Protein AF-A0A430FKM0-F1 (afdb_monomer)

Radius of gyration: 29.94 Å; Cα contacts (8 Å, |Δi|>4): 140; chains: 1; bounding box: 126×61×53 Å

Sequence (206 aa):
MNDTQERLSDEPAGGMIADNAADSIAHIEALRPDLDMADPKLGLKIAAERLSIVRYVFLVQIEDGIASASQRASLEYADAVLIGWPETDSPEVVDLDDDQLRIVREQMTMMEQYIHRFTSMERAGDVDGMTDTLIRVTERVAEVRRLYQPEFALPTFAEIRRVVQDEWDEDMGKIDPQADDTTADHVERETDEANDEANRAGGQTA

Foldseek 3Di:
DDDDDPPPPPDPPPPPVVVVVVVVVVVVCVVCVVDDPPDLCSLLVVLLVLLVVLLVLLCVLQVPDDDDLLSVLLSVLSCLLNPPRDDCPDPLFDDDDPVLSVLSVVLVVVLVVLVVVLVVCSVVSVSVSSSVSSLSSSVSSSSNCCRGRVVDDRDHSVVSSVVSVVVVVVVVVPDDPVVPPDDPVVVVVVVVVVVVVVVVVVPPDD

Mean predicted aligned error: 12.69 Å

Solvent-accessible surface area (backbone atoms only — not comparable to full-atom values): 12122 Å² total; per-residue (Å²): 135,81,90,86,83,83,76,81,75,86,72,73,83,69,61,74,63,55,59,56,51,53,54,49,51,55,52,47,39,73,76,36,75,90,54,57,91,83,46,85,58,43,64,60,58,50,40,54,55,52,49,53,52,54,51,51,56,51,52,64,74,44,60,90,57,86,62,49,57,66,51,49,22,35,50,53,39,42,46,64,62,52,58,86,62,76,58,80,85,36,92,69,44,56,88,75,54,74,69,55,48,49,49,40,52,51,35,52,54,52,28,52,56,36,50,56,50,32,58,55,24,58,76,68,68,36,59,69,62,31,36,59,34,48,43,54,34,41,50,30,39,43,52,47,45,41,70,33,28,67,87,60,88,69,84,51,64,71,60,41,38,50,56,38,40,55,52,46,54,54,56,57,68,68,58,59,90,79,67,84,75,74,58,67,74,50,52,50,48,55,51,52,53,54,48,53,52,52,55,63,67,66,71,76,80,128

Secondary structure (DSSP, 8-state):
------------TTHHHHHHHHHHHHHHHHH-TT--TT-TTHHHHHHHHHHHHHHHHHHHHT-SS---HHHHHHHHHHHHHHTTPPPTT-TTSPPPPHHHHHHHHHHHHHHHHHHHHHHHHHHHT-HHHHHHHHHHHHHHHHHHHHHH-TTS-PPPHHHHHHHHHHHHHHHHHT--TT---SSHHHHHHHHHHHHHHHHHHHTT--

Structure (mmCIF, N/CA/C/O backbone):
data_AF-A0A430FKM0-F1
#
_entry.id   AF-A0A430FKM0-F1
#
loop_
_atom_site.group_PDB
_atom_site.id
_atom_site.type_symbol
_atom_site.label_atom_id
_atom_site.label_alt_id
_atom_site.label_comp_id
_atom_site.label_asym_id
_atom_site.label_entity_id
_atom_site.label_seq_id
_atom_site.pdbx_PDB_ins_code
_atom_site.Cartn_x
_atom_site.Cartn_y
_atom_site.Cartn_z
_atom_site.occupancy
_atom_site.B_iso_or_equiv
_atom_site.auth_seq_id
_atom_site.auth_comp_id
_atom_site.auth_asym_id
_atom_site.auth_atom_id
_atom_site.pdbx_PDB_model_num
ATOM 1 N N . MET A 1 1 ? -58.019 -46.002 8.297 1.00 37.19 1 MET A N 1
ATOM 2 C CA . MET A 1 1 ? -56.837 -46.821 7.966 1.00 37.19 1 MET A CA 1
ATOM 3 C C . MET A 1 1 ? -55.934 -45.963 7.105 1.00 37.19 1 MET A C 1
ATOM 5 O O . MET A 1 1 ? -56.406 -45.510 6.073 1.00 37.19 1 MET A O 1
ATOM 9 N N . ASN A 1 2 ? -54.720 -45.743 7.615 1.00 38.28 2 ASN A N 1
ATOM 10 C CA . ASN A 1 2 ? -53.550 -45.025 7.094 1.00 38.28 2 ASN A CA 1
ATOM 11 C C . ASN A 1 2 ? -53.717 -43.547 6.720 1.00 38.28 2 ASN A C 1
ATOM 13 O O . ASN A 1 2 ? -54.490 -43.203 5.836 1.00 38.28 2 ASN A O 1
ATOM 17 N N . ASP A 1 3 ? -53.115 -42.623 7.473 1.00 46.34 3 ASP A N 1
ATOM 18 C CA . ASP A 1 3 ? -51.662 -42.367 7.624 1.00 46.34 3 ASP A CA 1
ATOM 19 C C . ASP A 1 3 ? -51.027 -41.925 6.308 1.00 46.34 3 ASP A C 1
ATOM 21 O O . ASP A 1 3 ? -50.789 -42.740 5.420 1.00 46.34 3 ASP A O 1
ATOM 25 N N . THR A 1 4 ? -50.711 -40.635 6.199 1.00 42.50 4 THR A N 1
ATOM 26 C CA . THR A 1 4 ? -49.319 -40.157 6.203 1.00 42.50 4 THR A CA 1
ATOM 27 C C . THR A 1 4 ? -49.346 -38.634 6.297 1.00 42.50 4 THR A C 1
ATOM 29 O O . THR A 1 4 ? -49.912 -37.930 5.467 1.00 42.50 4 THR A O 1
ATOM 32 N N . GLN A 1 5 ? -48.774 -38.152 7.390 1.00 47.22 5 GLN A N 1
ATOM 33 C CA . GLN A 1 5 ? -48.645 -36.765 7.787 1.00 47.22 5 GLN A CA 1
ATOM 34 C C . GLN A 1 5 ? -47.315 -36.251 7.227 1.00 47.22 5 GLN A C 1
ATOM 36 O O . GLN A 1 5 ? -46.265 -36.534 7.797 1.00 47.22 5 GLN A O 1
ATOM 41 N N . GLU A 1 6 ? -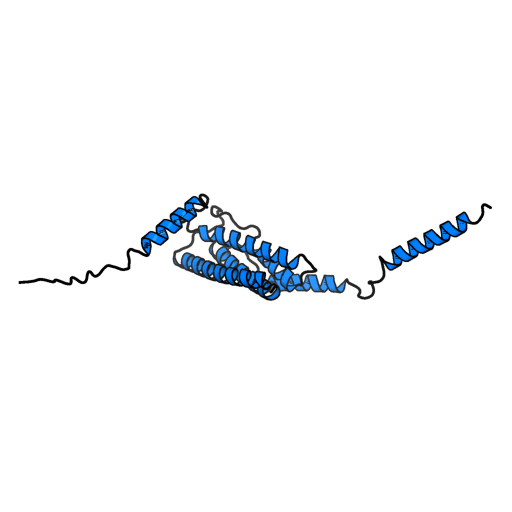47.338 -35.511 6.121 1.00 45.75 6 GLU A N 1
ATOM 42 C CA . GLU A 1 6 ? -46.147 -34.831 5.607 1.00 45.75 6 GLU A CA 1
ATOM 43 C C . GLU A 1 6 ? -46.018 -33.484 6.332 1.00 45.75 6 GLU A C 1
ATOM 45 O O . GLU A 1 6 ? -46.554 -32.454 5.925 1.00 45.75 6 GLU A O 1
ATOM 50 N N . ARG A 1 7 ? -45.377 -33.520 7.507 1.00 46.59 7 ARG A N 1
ATOM 51 C CA . ARG A 1 7 ? -44.864 -32.311 8.157 1.00 46.59 7 ARG A CA 1
ATOM 52 C C . ARG A 1 7 ? -43.689 -31.820 7.318 1.00 46.59 7 ARG A C 1
ATOM 54 O O . ARG A 1 7 ? -42.588 -32.340 7.467 1.00 46.59 7 ARG A O 1
ATOM 61 N N . LEU A 1 8 ? -43.923 -30.811 6.481 1.00 43.19 8 LEU A N 1
ATOM 62 C CA . LEU A 1 8 ? -42.861 -29.909 6.045 1.00 43.19 8 LEU A CA 1
ATOM 63 C C . LEU A 1 8 ? -42.305 -29.230 7.305 1.00 43.19 8 LEU A C 1
ATOM 65 O O . LEU A 1 8 ? -42.933 -28.341 7.880 1.00 43.19 8 LEU A O 1
ATOM 69 N N . SER A 1 9 ? -41.171 -29.721 7.788 1.00 43.03 9 SER A N 1
ATOM 70 C CA . SER A 1 9 ? -40.325 -29.011 8.735 1.00 43.03 9 SER A CA 1
ATOM 71 C C . SER A 1 9 ? -39.652 -27.865 7.991 1.00 43.03 9 SER A C 1
ATOM 73 O O . SER A 1 9 ? -38.804 -28.087 7.130 1.00 43.03 9 SER A O 1
ATOM 75 N N . ASP A 1 10 ? -40.069 -26.652 8.327 1.00 47.47 10 ASP A N 1
ATOM 76 C CA . ASP A 1 10 ? -39.375 -25.408 8.020 1.00 47.47 10 ASP A CA 1
ATOM 77 C C . ASP A 1 10 ? -38.067 -25.409 8.841 1.00 47.47 10 ASP A C 1
ATOM 79 O O . ASP A 1 10 ? -38.046 -25.019 10.010 1.00 47.47 10 ASP A O 1
ATOM 83 N N . GLU A 1 11 ? -36.994 -25.992 8.294 1.00 52.94 11 GLU A N 1
ATOM 84 C CA . GLU A 1 11 ? -35.658 -25.893 8.890 1.00 52.94 11 GLU A CA 1
ATOM 85 C C . GLU A 1 11 ? -35.062 -24.515 8.569 1.00 52.94 11 GLU A C 1
ATOM 87 O O . GLU A 1 11 ? -35.006 -24.121 7.400 1.00 52.94 11 GLU A O 1
ATOM 92 N N . PRO A 1 12 ? -34.574 -23.762 9.571 1.00 43.66 12 PRO A N 1
ATOM 93 C CA . PRO A 1 12 ? -33.961 -22.476 9.312 1.00 43.66 12 PRO A CA 1
ATOM 94 C C . PRO A 1 12 ? -32.586 -22.702 8.674 1.00 43.66 12 PRO A C 1
ATOM 96 O O . PRO A 1 12 ? -31.640 -23.132 9.331 1.00 43.66 12 PRO A O 1
ATOM 99 N N . ALA A 1 13 ? -32.439 -22.314 7.406 1.00 52.12 13 ALA A N 1
ATOM 100 C CA . ALA A 1 13 ? -31.168 -22.292 6.669 1.00 52.12 13 ALA A CA 1
ATOM 101 C C . ALA A 1 13 ? -30.077 -21.378 7.291 1.00 52.12 13 ALA A C 1
ATOM 103 O O . ALA A 1 13 ? -28.997 -21.224 6.728 1.00 52.12 13 ALA A O 1
ATOM 104 N N . GLY A 1 14 ? -30.340 -20.763 8.451 1.00 46.75 14 GLY A N 1
ATOM 105 C CA . GLY A 1 14 ? -29.417 -19.875 9.160 1.00 46.75 14 GLY A CA 1
ATOM 106 C C . GLY A 1 14 ? -28.371 -20.576 10.036 1.00 46.75 14 GLY A C 1
ATOM 107 O O . GLY A 1 14 ? -27.384 -19.941 10.388 1.00 46.75 14 GLY A O 1
ATOM 108 N N . GLY A 1 15 ? -28.543 -21.860 10.380 1.00 44.59 15 GLY A N 1
ATOM 109 C CA . GLY A 1 15 ? -27.620 -22.572 11.284 1.00 44.59 15 GLY A CA 1
ATOM 110 C C . GLY A 1 15 ? -26.303 -23.019 10.636 1.00 44.59 15 GLY A C 1
ATOM 111 O O . GLY A 1 15 ? -25.256 -22.989 11.271 1.00 44.59 15 GLY A O 1
ATOM 112 N N . MET A 1 16 ? -26.328 -23.372 9.348 1.00 47.12 16 MET A N 1
ATOM 113 C CA . MET A 1 16 ? -25.192 -24.013 8.665 1.00 47.12 16 MET A CA 1
ATOM 114 C C . MET A 1 16 ? -24.083 -23.023 8.242 1.00 47.12 16 MET A C 1
ATOM 116 O O . MET A 1 16 ? -22.952 -23.425 7.990 1.00 47.12 16 MET A O 1
ATOM 120 N N . ILE A 1 17 ? -24.393 -21.721 8.174 1.00 50.31 17 ILE A N 1
ATOM 121 C CA . ILE A 1 17 ? -23.431 -20.657 7.827 1.00 50.31 17 ILE A CA 1
ATOM 122 C C . ILE A 1 17 ? -22.586 -20.248 9.049 1.00 50.31 17 ILE A C 1
ATOM 124 O O . ILE A 1 17 ? -21.419 -19.895 8.895 1.00 50.31 17 ILE A O 1
ATOM 128 N N . ALA A 1 18 ? -23.159 -20.301 10.257 1.00 54.03 18 ALA A N 1
ATOM 129 C CA . ALA A 1 18 ? -22.493 -19.857 11.483 1.00 54.03 18 ALA A CA 1
ATOM 130 C C . ALA A 1 18 ? -21.419 -20.848 11.973 1.00 54.03 18 ALA A C 1
ATOM 132 O O . ALA A 1 18 ? -20.336 -20.409 12.361 1.00 54.03 18 ALA A O 1
ATOM 133 N N . ASP A 1 19 ? -21.679 -22.159 11.883 1.00 58.03 19 ASP A N 1
ATOM 134 C CA . ASP A 1 19 ? -20.717 -23.208 12.277 1.00 58.03 19 ASP A CA 1
ATOM 135 C C . ASP A 1 19 ? -19.417 -23.136 11.457 1.00 58.03 19 ASP A C 1
ATOM 137 O O . ASP A 1 19 ? -18.319 -23.256 11.991 1.00 58.03 19 ASP A O 1
ATOM 141 N N . ASN A 1 20 ? -19.520 -22.836 10.160 1.00 66.44 20 ASN A N 1
ATOM 142 C CA . ASN A 1 20 ? -18.373 -22.826 9.248 1.00 66.44 20 ASN A CA 1
ATOM 143 C C . ASN A 1 20 ? -17.435 -21.619 9.473 1.00 66.44 20 ASN A C 1
ATOM 145 O O . ASN A 1 20 ? -16.223 -21.696 9.260 1.00 66.44 20 ASN A O 1
ATOM 149 N N . ALA A 1 21 ? -17.990 -20.487 9.919 1.00 71.75 21 ALA A N 1
ATOM 150 C CA . ALA A 1 21 ? -17.214 -19.293 10.243 1.00 71.75 21 ALA A CA 1
ATOM 151 C C . ALA A 1 21 ? -16.452 -19.452 11.566 1.00 71.75 21 ALA A C 1
ATOM 153 O O . ALA A 1 21 ? -15.280 -19.085 11.639 1.00 71.75 21 ALA A O 1
ATOM 154 N N . ALA A 1 22 ? -17.092 -20.035 12.585 1.00 77.19 22 ALA A N 1
ATOM 155 C CA . ALA A 1 22 ? -16.455 -20.312 13.870 1.00 77.19 22 ALA A CA 1
ATOM 156 C C . ALA A 1 22 ? -15.288 -21.305 13.719 1.00 77.19 22 ALA A C 1
ATOM 158 O O . ALA A 1 22 ? -14.197 -21.046 14.228 1.00 77.19 22 ALA A O 1
ATOM 159 N N . ASP A 1 23 ? -15.480 -22.371 12.936 1.00 81.12 23 ASP A N 1
ATOM 160 C CA . ASP A 1 23 ? -14.423 -23.342 12.629 1.00 81.12 23 ASP A CA 1
ATOM 161 C C . ASP A 1 23 ? -13.256 -22.708 11.851 1.00 81.12 23 ASP A C 1
ATOM 163 O O . ASP A 1 23 ? -12.088 -22.997 12.120 1.00 81.12 23 ASP A O 1
ATOM 167 N N . SER A 1 24 ? -13.550 -21.795 10.917 1.00 81.25 24 SER A N 1
ATOM 168 C CA . SER A 1 24 ? -12.522 -21.069 10.159 1.00 81.25 24 SER A CA 1
ATOM 169 C C . SER A 1 24 ? -11.697 -20.133 11.046 1.00 81.25 24 SER A C 1
ATOM 171 O O . SER A 1 24 ? -10.475 -20.086 10.911 1.00 81.25 24 SER A O 1
ATOM 173 N N . ILE A 1 25 ? -12.343 -19.411 11.969 1.00 80.19 25 ILE A N 1
ATOM 174 C CA . ILE A 1 25 ? -11.662 -18.533 12.933 1.00 80.19 25 I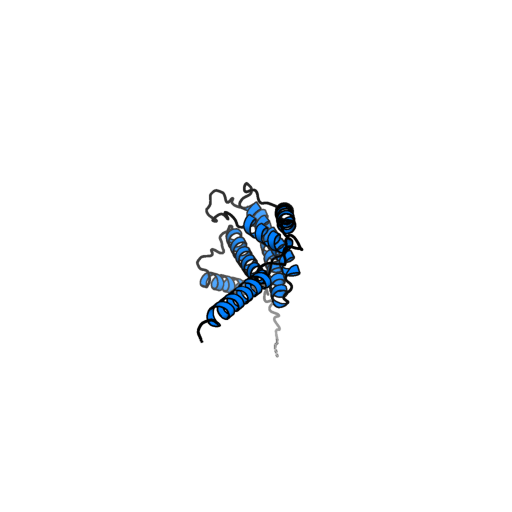LE A CA 1
ATOM 175 C C . ILE A 1 25 ? -10.751 -19.363 13.838 1.00 80.19 25 ILE A C 1
ATOM 177 O O . ILE A 1 25 ? -9.565 -19.058 13.939 1.00 80.19 25 ILE A O 1
ATOM 181 N N . ALA A 1 26 ? -11.259 -20.462 14.401 1.00 81.56 26 ALA A N 1
ATOM 182 C CA . ALA A 1 26 ? -10.469 -21.350 15.250 1.00 81.56 26 ALA A CA 1
ATOM 183 C C . ALA A 1 26 ? -9.255 -21.939 14.508 1.00 81.56 26 ALA A C 1
ATOM 185 O O . ALA A 1 26 ? -8.172 -22.086 15.078 1.00 81.56 26 ALA A O 1
ATOM 186 N N . HIS A 1 27 ? -9.404 -22.252 13.217 1.00 86.12 27 HIS A N 1
ATOM 187 C CA . HIS A 1 27 ? -8.289 -22.715 12.395 1.00 86.12 27 HIS A CA 1
ATOM 188 C C . HIS A 1 27 ? -7.234 -21.624 12.163 1.00 86.12 27 HIS A C 1
ATOM 190 O O . HIS A 1 27 ? -6.037 -21.903 12.238 1.00 86.12 27 HIS A O 1
ATOM 196 N N . ILE A 1 28 ? -7.660 -20.383 11.910 1.00 81.81 28 ILE A N 1
ATOM 197 C CA . ILE A 1 28 ? -6.752 -19.241 11.742 1.00 81.81 28 ILE A CA 1
ATOM 198 C C . ILE A 1 28 ? -6.006 -18.953 13.046 1.00 81.81 28 ILE A C 1
ATOM 200 O O . ILE A 1 28 ? -4.787 -18.820 13.010 1.00 81.81 28 ILE A O 1
ATOM 204 N N . GLU A 1 29 ? -6.692 -18.932 14.189 1.00 83.44 29 GLU A N 1
ATOM 205 C CA . GLU A 1 29 ? -6.075 -18.720 15.508 1.00 83.44 29 GLU A CA 1
ATOM 206 C C . GLU A 1 29 ? -5.026 -19.794 15.830 1.00 83.44 29 GLU A C 1
ATOM 208 O O . GLU A 1 29 ? -3.966 -19.493 16.379 1.00 83.44 29 GLU A O 1
ATOM 213 N N . ALA A 1 30 ? -5.264 -21.046 15.423 1.00 85.44 30 ALA A N 1
ATOM 214 C CA . ALA A 1 30 ? -4.282 -22.117 15.571 1.00 85.44 30 ALA A CA 1
ATOM 215 C C . ALA A 1 30 ? -3.026 -21.906 14.701 1.00 85.44 30 ALA A C 1
ATOM 217 O O . ALA A 1 30 ? -1.926 -22.284 15.107 1.00 85.44 30 ALA A O 1
ATOM 218 N N . LEU A 1 31 ? -3.175 -21.321 13.508 1.00 87.88 31 LEU A N 1
ATOM 219 C CA . LEU A 1 31 ? -2.065 -21.032 12.591 1.00 87.88 31 LEU A CA 1
ATOM 220 C C . LEU A 1 31 ? -1.330 -19.730 12.933 1.00 87.88 31 LEU A C 1
ATOM 222 O O . LEU A 1 31 ? -0.139 -19.600 12.647 1.00 87.88 31 LEU A O 1
ATOM 226 N N . ARG A 1 32 ? -2.043 -18.763 13.506 1.00 85.00 32 ARG A N 1
ATOM 227 C CA . ARG A 1 32 ? -1.581 -17.404 13.789 1.00 85.00 32 ARG A CA 1
ATOM 228 C C . ARG A 1 32 ? -1.988 -16.995 15.210 1.00 85.00 32 ARG A C 1
ATOM 230 O O . ARG A 1 32 ? -2.823 -16.110 15.375 1.00 85.00 32 ARG A O 1
ATOM 237 N N . PRO A 1 33 ? -1.376 -17.595 16.249 1.00 83.94 33 PRO A N 1
ATOM 238 C CA . PRO A 1 33 ? -1.660 -17.236 17.641 1.00 83.94 33 PRO A CA 1
ATOM 239 C C . PRO A 1 33 ? -1.210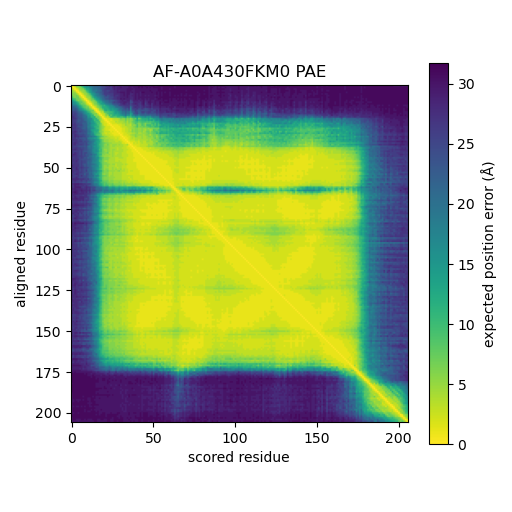 -15.808 17.992 1.00 83.94 33 PRO A C 1
ATOM 241 O O . PRO A 1 33 ? -1.528 -15.304 19.063 1.00 83.94 33 PRO A O 1
ATOM 244 N N . ASP A 1 34 ? -0.442 -15.164 17.109 1.00 83.44 34 ASP A N 1
ATOM 245 C CA . ASP A 1 34 ? -0.028 -13.764 17.193 1.00 83.44 34 ASP A CA 1
ATOM 246 C C . ASP A 1 34 ? -1.082 -12.771 16.663 1.00 83.44 34 ASP A C 1
ATOM 248 O O . ASP A 1 34 ? -0.822 -11.564 16.648 1.00 83.44 34 ASP A O 1
ATOM 252 N N . LEU A 1 35 ? -2.226 -13.259 16.171 1.00 85.12 35 LEU A N 1
ATOM 253 C CA . LEU A 1 35 ? -3.341 -12.439 15.708 1.00 85.12 35 LEU A CA 1
ATOM 254 C C . LEU A 1 35 ? -4.515 -12.563 16.678 1.00 85.12 35 LEU A C 1
ATOM 256 O O . LEU A 1 35 ? -5.024 -13.654 16.918 1.00 85.12 35 LEU A O 1
ATOM 260 N N . ASP A 1 36 ? -4.964 -11.422 17.190 1.00 86.19 36 ASP A N 1
ATOM 261 C CA . ASP A 1 36 ? -6.219 -11.317 17.924 1.00 86.19 36 ASP A CA 1
ATOM 262 C C . ASP A 1 36 ? -7.326 -10.894 16.951 1.00 86.19 36 ASP A C 1
ATOM 264 O O . ASP A 1 36 ? -7.359 -9.758 16.480 1.00 86.19 36 ASP A O 1
ATOM 268 N N . MET A 1 37 ? -8.234 -11.820 16.633 1.00 83.56 37 MET A N 1
ATOM 269 C CA . MET A 1 37 ? -9.348 -11.583 15.706 1.00 83.56 37 MET A CA 1
ATOM 270 C C . MET A 1 37 ? -10.379 -10.584 16.251 1.00 83.56 37 MET A C 1
ATOM 272 O O . MET A 1 37 ? -11.193 -10.069 15.481 1.00 83.56 37 MET A O 1
ATOM 276 N N . ALA A 1 38 ? -10.356 -10.311 17.559 1.00 86.50 38 ALA A N 1
ATOM 277 C CA . ALA A 1 38 ? -11.193 -9.307 18.198 1.00 86.50 38 ALA A CA 1
ATOM 278 C C . ALA A 1 38 ? -10.533 -7.918 18.247 1.00 86.50 38 ALA A C 1
ATOM 280 O O . ALA A 1 38 ? -11.227 -6.946 18.556 1.00 86.50 38 ALA A O 1
ATOM 281 N N . ASP A 1 39 ? -9.238 -7.797 17.926 1.00 91.38 39 ASP A N 1
ATOM 282 C CA . ASP A 1 39 ? -8.534 -6.514 17.933 1.00 91.38 39 ASP A CA 1
ATOM 283 C C . ASP A 1 39 ? -9.029 -5.623 16.776 1.00 91.38 39 ASP A C 1
ATOM 285 O O . ASP A 1 39 ? -8.819 -5.952 15.601 1.00 91.38 39 ASP A O 1
ATOM 289 N N . PRO A 1 40 ? -9.654 -4.462 17.058 1.00 92.44 40 PRO A N 1
ATOM 290 C CA . PRO A 1 40 ? -10.076 -3.540 16.010 1.00 92.44 40 PRO A CA 1
ATOM 291 C C . PRO A 1 40 ? -8.899 -3.054 15.150 1.00 92.44 40 PRO A C 1
ATOM 293 O O . PRO A 1 40 ? -9.098 -2.800 13.962 1.00 92.44 40 PRO A O 1
ATOM 296 N N . LYS A 1 41 ? -7.675 -2.996 15.696 1.00 95.12 41 LYS A N 1
ATOM 297 C CA . LYS A 1 41 ? -6.454 -2.554 15.002 1.00 95.12 41 LYS A CA 1
ATOM 298 C C . LYS A 1 41 ? -5.795 -3.649 14.167 1.00 95.12 41 LYS A C 1
ATOM 300 O O . LYS A 1 41 ? -4.848 -3.357 13.435 1.00 95.12 41 LYS A O 1
ATOM 305 N N . LEU A 1 42 ? -6.323 -4.876 14.166 1.00 93.94 42 LEU A N 1
ATOM 306 C CA . LEU A 1 42 ? -5.798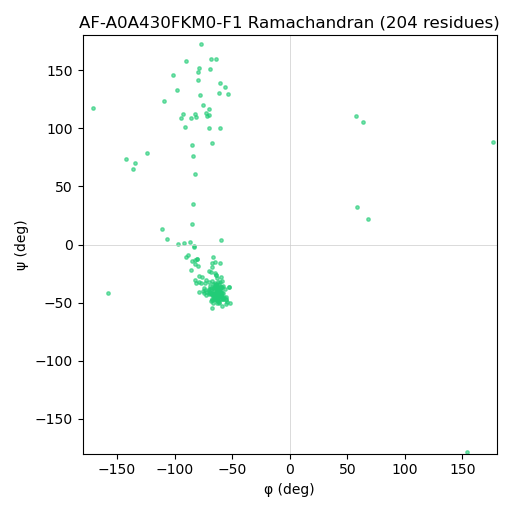 -5.990 13.369 1.00 93.94 42 LEU A CA 1
ATOM 307 C C . LEU A 1 42 ? -5.645 -5.629 11.879 1.00 93.94 42 LEU A C 1
ATOM 309 O O . LEU A 1 42 ? -4.670 -6.016 11.232 1.00 93.94 42 LEU A O 1
ATOM 313 N N . GLY A 1 43 ? -6.578 -4.838 11.335 1.00 94.81 43 GLY A N 1
ATOM 314 C CA . GLY A 1 43 ? -6.527 -4.375 9.944 1.00 94.81 43 GLY A CA 1
ATOM 315 C C . GLY A 1 43 ? -5.263 -3.575 9.604 1.00 94.81 43 GLY A C 1
ATOM 316 O O . GLY A 1 43 ? -4.772 -3.678 8.482 1.00 94.81 43 GLY A O 1
ATOM 317 N N . LEU A 1 44 ? -4.699 -2.841 10.569 1.00 96.69 44 LEU A N 1
ATOM 318 C CA . LEU A 1 44 ? -3.452 -2.092 10.406 1.00 96.69 44 LEU A CA 1
ATOM 319 C C . LEU A 1 44 ? -2.263 -3.043 10.192 1.00 96.69 44 LEU A C 1
ATOM 321 O O . LEU A 1 44 ? -1.488 -2.863 9.256 1.00 96.69 44 LEU A O 1
ATOM 325 N N . LYS A 1 45 ? -2.153 -4.096 11.010 1.00 95.75 45 LYS A N 1
ATOM 326 C CA . LYS A 1 45 ? -1.093 -5.110 10.886 1.00 95.75 45 LYS A CA 1
ATOM 327 C C . LYS A 1 45 ? -1.198 -5.866 9.561 1.00 95.75 45 LYS A C 1
ATOM 329 O O . LYS A 1 45 ? -0.217 -5.971 8.826 1.00 95.75 45 LYS A O 1
ATOM 334 N N . ILE A 1 46 ? -2.400 -6.340 9.217 1.00 96.31 46 ILE A N 1
ATOM 335 C CA . ILE A 1 46 ? -2.611 -7.107 7.981 1.00 96.31 46 ILE A CA 1
ATOM 336 C C . ILE A 1 46 ? -2.295 -6.245 6.751 1.00 96.31 46 ILE A C 1
ATOM 338 O O . ILE A 1 46 ? -1.632 -6.729 5.839 1.00 96.31 46 ILE A O 1
ATOM 342 N N . ALA A 1 47 ? -2.713 -4.976 6.708 1.00 98.38 47 ALA A N 1
ATOM 343 C CA . ALA A 1 47 ? -2.441 -4.104 5.563 1.00 98.38 47 ALA A CA 1
ATOM 344 C C . ALA A 1 47 ? -0.933 -3.973 5.270 1.00 98.38 47 ALA A C 1
ATOM 346 O O . ALA A 1 47 ? -0.515 -4.125 4.119 1.00 98.38 47 ALA A O 1
ATOM 347 N N . ALA A 1 48 ? -0.111 -3.771 6.306 1.00 98.25 48 ALA A N 1
ATOM 348 C CA . ALA A 1 48 ? 1.344 -3.717 6.164 1.00 98.25 48 ALA A CA 1
ATOM 349 C C . ALA A 1 48 ? 1.941 -5.043 5.686 1.00 98.25 48 ALA A C 1
ATOM 351 O O . ALA A 1 48 ? 2.745 -5.048 4.749 1.00 98.25 48 ALA A O 1
ATOM 352 N N . GLU A 1 49 ? 1.540 -6.169 6.290 1.00 97.56 49 GLU A N 1
ATOM 353 C CA . GLU A 1 49 ? 2.012 -7.503 5.892 1.00 97.56 49 GLU A CA 1
ATOM 354 C C . GLU A 1 49 ? 1.697 -7.771 4.410 1.00 97.56 49 GLU A C 1
ATOM 356 O O . GLU A 1 49 ? 2.566 -8.197 3.643 1.00 97.56 49 GLU A O 1
ATOM 361 N N . ARG A 1 50 ? 0.467 -7.470 3.975 1.00 98.31 50 ARG A N 1
ATOM 362 C CA . ARG A 1 50 ? 0.020 -7.707 2.596 1.00 98.31 50 ARG A CA 1
ATOM 363 C C . ARG A 1 50 ? 0.777 -6.843 1.595 1.00 98.31 50 ARG A C 1
ATOM 365 O O . ARG A 1 50 ? 1.265 -7.383 0.602 1.00 98.31 50 ARG A O 1
ATOM 372 N N . LEU A 1 51 ? 0.936 -5.545 1.862 1.00 98.81 51 LEU A N 1
ATOM 373 C CA . LEU A 1 51 ? 1.712 -4.670 0.981 1.00 98.81 51 LEU A CA 1
ATOM 374 C C . LEU A 1 51 ? 3.180 -5.100 0.905 1.00 98.81 51 LEU A C 1
ATOM 376 O O . LEU A 1 51 ? 3.742 -5.145 -0.187 1.00 98.81 51 LEU A O 1
ATOM 380 N N . SER A 1 52 ? 3.779 -5.472 2.038 1.00 98.56 52 SER A N 1
ATOM 381 C CA . SER A 1 52 ? 5.179 -5.909 2.099 1.00 98.56 52 SER A CA 1
ATOM 382 C C . SER A 1 52 ? 5.438 -7.131 1.214 1.00 98.56 52 SER A C 1
ATOM 384 O O . SER A 1 52 ? 6.430 -7.166 0.485 1.00 98.56 52 SER A O 1
ATOM 386 N N . ILE A 1 53 ? 4.523 -8.107 1.215 1.00 98.25 53 ILE A N 1
ATOM 387 C CA . ILE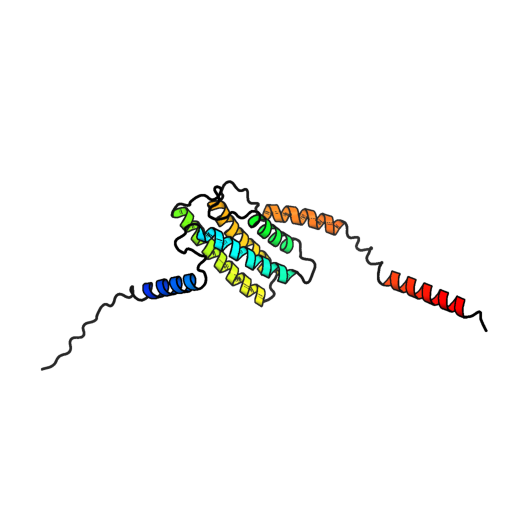 A 1 53 ? 4.622 -9.304 0.366 1.00 98.25 53 ILE A CA 1
ATOM 388 C C . ILE A 1 53 ? 4.487 -8.941 -1.115 1.00 98.25 53 ILE A C 1
ATOM 390 O O . ILE A 1 53 ? 5.323 -9.338 -1.923 1.00 98.25 53 ILE A O 1
ATOM 394 N N . VAL A 1 54 ? 3.450 -8.185 -1.485 1.00 98.38 54 VAL A N 1
ATOM 395 C CA . VAL A 1 54 ? 3.178 -7.832 -2.891 1.00 98.38 54 VAL A CA 1
ATOM 396 C C . VAL A 1 54 ? 4.324 -7.002 -3.467 1.00 98.38 54 VAL A C 1
ATOM 398 O O . VAL A 1 54 ? 4.778 -7.265 -4.579 1.00 98.38 54 VAL A O 1
ATOM 401 N N . ARG A 1 55 ? 4.843 -6.051 -2.682 1.00 98.44 55 ARG A N 1
ATOM 402 C CA . ARG A 1 55 ? 6.029 -5.261 -3.021 1.00 98.44 55 ARG A CA 1
ATOM 403 C C . ARG A 1 55 ? 7.245 -6.155 -3.259 1.00 98.44 55 ARG A C 1
ATOM 405 O O . ARG A 1 55 ? 7.947 -5.960 -4.245 1.00 98.44 55 ARG A O 1
ATOM 412 N N . TYR A 1 56 ? 7.500 -7.122 -2.375 1.00 97.94 56 TYR A N 1
ATOM 413 C CA . TYR A 1 56 ? 8.631 -8.039 -2.525 1.00 97.94 56 TYR A CA 1
ATOM 414 C C . TYR A 1 56 ? 8.515 -8.891 -3.794 1.00 97.94 56 TYR A C 1
ATOM 416 O O . TYR A 1 56 ? 9.475 -8.989 -4.552 1.00 97.94 56 TYR A O 1
ATOM 424 N N . VAL A 1 57 ? 7.333 -9.452 -4.069 1.00 97.56 57 VAL A N 1
ATOM 425 C CA . VAL A 1 57 ? 7.096 -10.216 -5.304 1.00 97.56 57 VAL A CA 1
ATOM 426 C C . VAL A 1 57 ? 7.326 -9.339 -6.534 1.00 97.56 57 VAL A C 1
ATOM 428 O O . VAL A 1 57 ? 7.991 -9.775 -7.469 1.00 97.56 57 VAL A O 1
ATOM 431 N N . PHE A 1 58 ? 6.828 -8.099 -6.526 1.00 97.88 58 PHE A N 1
ATOM 432 C CA . PHE A 1 58 ? 7.041 -7.158 -7.625 1.00 97.88 58 PHE A CA 1
ATOM 433 C C . PHE A 1 58 ? 8.523 -6.840 -7.851 1.00 97.88 58 PHE A C 1
ATOM 435 O O . PHE A 1 58 ? 8.972 -6.848 -8.992 1.00 97.88 58 PHE A O 1
ATOM 442 N N . LEU A 1 59 ? 9.280 -6.604 -6.773 1.00 96.75 59 LEU A N 1
ATOM 443 C CA . LEU A 1 59 ? 10.716 -6.326 -6.842 1.00 96.75 59 LEU A CA 1
ATOM 444 C C . LEU A 1 59 ? 11.466 -7.434 -7.591 1.00 96.75 59 LEU A C 1
ATOM 446 O O . LEU A 1 59 ? 12.265 -7.134 -8.470 1.00 96.75 59 LEU A O 1
ATOM 450 N N . VAL A 1 60 ? 11.158 -8.699 -7.293 1.00 95.25 60 VAL A N 1
ATOM 451 C CA . VAL A 1 60 ? 11.774 -9.852 -7.969 1.00 95.25 60 VAL A CA 1
ATOM 452 C C . VAL A 1 60 ? 11.407 -9.904 -9.457 1.00 95.25 60 VAL A C 1
ATOM 454 O O . VAL A 1 60 ? 12.225 -10.309 -10.273 1.00 95.25 60 VAL A O 1
ATOM 457 N N . GLN A 1 61 ? 10.205 -9.466 -9.852 1.00 94.06 61 GLN A N 1
ATOM 458 C CA . GLN A 1 61 ? 9.809 -9.472 -11.270 1.00 94.06 61 GLN A CA 1
ATOM 459 C C . GLN A 1 61 ? 10.555 -8.447 -12.129 1.00 94.06 61 GLN A C 1
ATOM 461 O O . GLN A 1 61 ? 10.613 -8.610 -13.345 1.00 94.06 61 GLN A O 1
ATOM 466 N N . ILE A 1 62 ? 11.093 -7.388 -11.523 1.00 93.19 62 ILE A N 1
ATOM 467 C CA . ILE A 1 62 ? 11.805 -6.323 -12.242 1.00 93.19 62 ILE A CA 1
ATOM 468 C C . ILE A 1 62 ? 13.326 -6.374 -12.033 1.00 93.19 62 ILE A C 1
ATOM 470 O O . ILE A 1 62 ? 14.021 -5.468 -12.483 1.00 93.19 62 ILE A O 1
ATOM 474 N N . GLU A 1 63 ? 13.835 -7.395 -11.333 1.00 88.00 63 GLU A N 1
ATOM 475 C CA . GLU A 1 63 ? 15.255 -7.528 -10.968 1.00 88.00 63 GLU A CA 1
ATOM 476 C C . GLU A 1 63 ? 16.148 -7.831 -12.183 1.00 88.00 63 GLU A C 1
ATOM 478 O O . GLU A 1 63 ? 17.282 -7.356 -12.260 1.00 88.00 63 GLU A O 1
ATOM 483 N N . ASP A 1 64 ? 15.616 -8.551 -13.175 1.00 80.12 64 ASP A N 1
ATOM 484 C CA . ASP A 1 64 ? 16.322 -8.897 -14.411 1.00 80.12 64 ASP A CA 1
ATOM 485 C C . ASP A 1 64 ? 16.275 -7.737 -15.430 1.00 80.12 64 ASP A C 1
ATOM 487 O O . ASP A 1 64 ? 15.740 -7.857 -16.534 1.00 80.12 64 ASP A O 1
ATOM 491 N N . GLY A 1 65 ? 16.821 -6.574 -15.063 1.00 80.00 65 GLY A N 1
ATOM 492 C CA . GLY A 1 65 ? 16.957 -5.427 -15.962 1.00 80.00 65 GLY A CA 1
ATOM 493 C C . GLY A 1 65 ? 17.000 -4.072 -15.261 1.00 80.0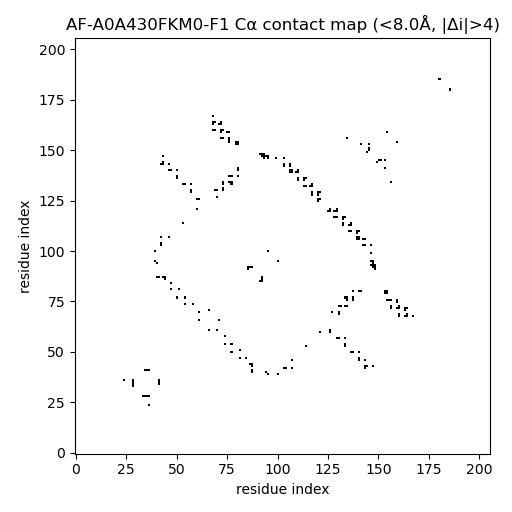0 65 GLY A C 1
ATOM 494 O O . GLY A 1 65 ? 16.946 -3.963 -14.040 1.00 80.00 65 GLY A O 1
ATOM 495 N N . ILE A 1 66 ? 17.098 -3.003 -16.056 1.00 82.69 66 ILE A N 1
ATOM 496 C CA . ILE A 1 66 ? 16.921 -1.644 -15.539 1.00 82.69 66 ILE A CA 1
ATOM 497 C C . ILE A 1 66 ? 15.417 -1.380 -15.463 1.00 82.69 66 ILE A C 1
ATOM 499 O O . ILE A 1 66 ? 14.754 -1.245 -16.494 1.00 82.69 66 ILE A O 1
ATOM 503 N N . ALA A 1 67 ? 14.883 -1.310 -14.245 1.00 90.88 67 ALA A N 1
ATOM 504 C CA . ALA A 1 67 ? 13.491 -0.953 -14.009 1.00 90.88 67 ALA A CA 1
ATOM 505 C C . ALA A 1 67 ? 13.159 0.404 -14.645 1.00 90.88 67 ALA A C 1
ATOM 507 O O . ALA A 1 67 ? 13.909 1.363 -14.492 1.00 90.88 67 ALA A O 1
ATOM 508 N N . SER A 1 68 ? 12.015 0.511 -15.317 1.00 93.50 68 SER A N 1
ATOM 509 C CA . SER A 1 68 ? 11.517 1.790 -15.831 1.00 93.50 68 SER A CA 1
ATOM 510 C C . SER A 1 68 ? 11.192 2.772 -14.700 1.00 93.50 68 SER A C 1
ATOM 512 O O . SER A 1 68 ? 10.884 2.371 -13.574 1.00 93.50 68 SER A O 1
ATOM 514 N N . ALA A 1 69 ? 11.139 4.069 -15.021 1.00 94.88 69 ALA A N 1
ATOM 515 C CA . ALA A 1 69 ? 10.731 5.111 -14.075 1.00 94.88 69 ALA A CA 1
ATOM 516 C C . ALA A 1 69 ? 9.370 4.821 -13.405 1.00 94.88 69 ALA A C 1
ATOM 518 O O . ALA A 1 69 ? 9.202 5.069 -12.214 1.00 94.88 69 ALA A O 1
ATOM 519 N N . SER A 1 70 ? 8.404 4.241 -14.133 1.00 96.25 70 SER A N 1
ATOM 520 C CA . SER A 1 70 ? 7.085 3.896 -13.573 1.00 96.25 70 SER A CA 1
ATOM 521 C C . SER A 1 70 ? 7.158 2.733 -12.579 1.00 96.25 70 SER A C 1
ATOM 523 O O . SER A 1 70 ? 6.558 2.795 -11.505 1.00 96.25 70 SER A O 1
ATOM 525 N N . GLN A 1 71 ? 7.927 1.689 -12.908 1.00 97.25 71 GLN A N 1
ATOM 526 C CA . GLN A 1 71 ? 8.160 0.552 -12.011 1.00 97.25 71 GLN A CA 1
ATOM 527 C C . GLN A 1 71 ? 8.867 1.021 -10.735 1.00 97.25 71 GLN A C 1
ATOM 529 O O . GLN A 1 71 ? 8.397 0.742 -9.630 1.00 97.25 71 GLN A O 1
ATOM 534 N N . ARG A 1 72 ? 9.922 1.831 -10.883 1.00 96.56 72 ARG A N 1
ATOM 535 C CA . ARG A 1 72 ? 10.644 2.447 -9.766 1.00 96.56 72 ARG A CA 1
ATOM 536 C C . ARG A 1 72 ? 9.720 3.306 -8.898 1.00 96.56 72 ARG A C 1
ATOM 538 O O . ARG A 1 72 ? 9.686 3.122 -7.685 1.00 96.56 72 ARG A O 1
ATOM 545 N N . ALA A 1 73 ? 8.894 4.158 -9.505 1.00 98.25 73 ALA A N 1
ATOM 546 C CA . ALA A 1 73 ? 7.947 4.991 -8.768 1.00 98.25 73 ALA A CA 1
ATOM 547 C C . ALA A 1 73 ? 6.912 4.177 -7.981 1.00 98.25 73 ALA A C 1
ATOM 549 O O . ALA A 1 73 ? 6.537 4.569 -6.877 1.00 98.25 73 ALA A O 1
ATOM 550 N N . SER A 1 74 ? 6.441 3.047 -8.519 1.00 98.50 74 SER A N 1
ATOM 551 C CA . SER A 1 74 ? 5.499 2.182 -7.798 1.00 98.50 74 SER A CA 1
ATOM 552 C C . SER A 1 74 ? 6.124 1.534 -6.553 1.00 98.50 74 SER A C 1
ATOM 554 O O . SER A 1 74 ? 5.461 1.454 -5.516 1.00 98.50 74 SER A O 1
ATOM 556 N N . LEU A 1 75 ? 7.405 1.143 -6.623 1.00 97.62 75 LEU A N 1
ATOM 557 C CA . LEU A 1 75 ? 8.160 0.616 -5.484 1.00 97.62 75 LEU A CA 1
ATOM 558 C C . LEU A 1 75 ? 8.432 1.691 -4.436 1.00 97.62 75 LEU A C 1
ATOM 560 O O . LEU A 1 75 ? 8.137 1.476 -3.263 1.00 97.62 75 LEU A O 1
ATOM 564 N N . GLU A 1 76 ? 8.924 2.856 -4.860 1.00 98.19 76 GLU A N 1
ATOM 565 C CA . GLU A 1 76 ? 9.185 3.973 -3.950 1.00 98.19 76 GLU A CA 1
ATOM 566 C C . GLU A 1 76 ? 7.908 4.452 -3.259 1.00 98.19 76 GLU A C 1
ATOM 568 O O . GLU A 1 76 ? 7.933 4.815 -2.084 1.00 98.19 76 GLU A O 1
ATOM 573 N N . TYR A 1 77 ? 6.762 4.394 -3.943 1.00 98.75 77 TYR A N 1
ATOM 574 C CA . TYR A 1 77 ? 5.488 4.713 -3.315 1.00 98.75 77 TYR A CA 1
ATOM 575 C C . TYR A 1 77 ? 5.101 3.685 -2.246 1.00 98.75 77 TYR A C 1
ATOM 577 O O . TYR A 1 77 ? 4.679 4.069 -1.154 1.00 98.75 77 TYR A O 1
ATOM 585 N N . ALA A 1 78 ? 5.277 2.388 -2.522 1.00 98.75 78 ALA A N 1
ATOM 586 C CA . ALA A 1 78 ? 5.063 1.343 -1.522 1.00 98.75 78 ALA A CA 1
ATOM 587 C C . ALA A 1 78 ? 5.993 1.523 -0.310 1.00 98.75 78 ALA A C 1
ATOM 589 O O . ALA A 1 78 ? 5.538 1.425 0.829 1.00 98.75 78 ALA A O 1
ATOM 590 N N . ASP A 1 79 ? 7.262 1.862 -0.542 1.00 98.38 79 ASP A N 1
ATOM 591 C CA . ASP A 1 79 ? 8.232 2.158 0.516 1.00 98.38 79 ASP A CA 1
ATOM 592 C C . ASP A 1 79 ? 7.844 3.371 1.347 1.00 98.38 79 ASP A C 1
ATOM 594 O O . ASP A 1 79 ? 7.846 3.303 2.574 1.00 98.38 79 ASP A O 1
ATOM 598 N N . ALA A 1 80 ? 7.450 4.465 0.702 1.00 98.31 80 ALA A N 1
ATOM 599 C CA . ALA A 1 80 ? 7.027 5.675 1.391 1.00 98.31 80 ALA A CA 1
ATOM 600 C C . ALA A 1 80 ? 5.768 5.456 2.246 1.00 98.31 80 ALA A C 1
ATOM 602 O O . ALA A 1 80 ? 5.586 6.122 3.262 1.00 98.31 80 ALA A O 1
ATOM 603 N N . VAL A 1 81 ? 4.898 4.515 1.866 1.00 98.56 81 VAL A N 1
ATOM 604 C CA . VAL A 1 81 ? 3.731 4.137 2.674 1.00 98.56 81 VAL A CA 1
ATOM 605 C C . VAL A 1 81 ? 4.102 3.201 3.823 1.00 98.56 81 VAL A C 1
ATOM 607 O O . VAL A 1 81 ? 3.479 3.286 4.880 1.00 98.56 81 VAL A O 1
ATOM 610 N N . LEU A 1 82 ? 5.104 2.336 3.655 1.00 98.38 82 LEU A N 1
ATOM 611 C CA . LEU A 1 82 ? 5.552 1.386 4.682 1.00 98.38 82 LEU A CA 1
ATOM 612 C C . LEU A 1 82 ? 6.567 1.977 5.668 1.00 98.38 82 LEU A C 1
ATOM 614 O O . LEU A 1 82 ? 6.710 1.467 6.780 1.00 98.38 82 LEU A O 1
ATOM 618 N N . ILE A 1 83 ? 7.276 3.043 5.299 1.00 96.44 83 ILE A N 1
ATOM 619 C CA . ILE A 1 83 ? 8.319 3.616 6.148 1.00 96.44 83 ILE A CA 1
ATOM 620 C C . ILE A 1 83 ? 7.734 4.114 7.474 1.00 96.44 83 ILE A C 1
ATOM 622 O O . ILE A 1 83 ? 6.719 4.818 7.517 1.00 96.44 83 ILE A O 1
ATOM 626 N N . GLY A 1 84 ? 8.371 3.714 8.577 1.00 94.94 84 GLY A N 1
ATOM 627 C CA . GLY A 1 84 ? 7.925 4.066 9.924 1.00 94.94 84 GLY A CA 1
ATOM 628 C C . GLY A 1 84 ? 6.502 3.602 10.235 1.00 94.94 84 GLY A C 1
ATOM 629 O O . GLY A 1 84 ? 5.787 4.325 10.925 1.00 94.94 84 GLY A O 1
ATOM 630 N N . TRP A 1 85 ? 6.057 2.472 9.669 1.00 97.75 85 TRP A N 1
ATOM 631 C CA . TRP A 1 85 ? 4.750 1.899 9.987 1.00 97.75 85 TRP A CA 1
ATOM 632 C C . TRP A 1 85 ? 4.603 1.709 11.507 1.00 97.75 85 TRP A C 1
ATOM 634 O O . TRP A 1 85 ? 5.515 1.154 12.124 1.00 97.75 85 TRP A O 1
ATOM 644 N N . PRO A 1 86 ? 3.506 2.180 12.126 1.00 96.12 86 PRO A N 1
ATOM 645 C CA . PRO A 1 86 ? 3.371 2.139 13.574 1.00 96.12 86 PRO A CA 1
ATOM 646 C C . PRO A 1 86 ? 2.962 0.748 14.075 1.00 96.12 86 PRO A C 1
ATOM 648 O O . PRO A 1 86 ? 2.195 0.035 13.424 1.00 96.12 86 PRO A O 1
ATOM 651 N N . GLU A 1 87 ? 3.417 0.401 15.278 1.00 93.25 87 GLU A N 1
ATOM 652 C CA . GLU A 1 87 ? 2.863 -0.720 16.045 1.00 93.25 87 GLU A CA 1
ATOM 653 C C . GLU A 1 87 ? 1.437 -0.394 16.517 1.00 93.25 87 GLU A C 1
ATOM 655 O O . GLU A 1 87 ? 1.098 0.773 16.733 1.00 93.25 87 GLU A O 1
ATOM 660 N N . THR A 1 88 ? 0.583 -1.406 16.695 1.00 92.00 88 THR A N 1
ATOM 661 C CA . THR A 1 88 ? -0.841 -1.206 17.040 1.00 92.00 88 THR A CA 1
ATOM 662 C C . THR A 1 88 ? -1.056 -0.560 18.415 1.00 92.00 88 THR A C 1
ATOM 664 O O . THR A 1 88 ? -2.082 0.087 18.639 1.00 92.00 88 THR A O 1
ATOM 667 N N . ASP A 1 89 ? -0.093 -0.696 19.326 1.00 91.44 89 ASP A N 1
ATOM 668 C CA . ASP A 1 89 ? -0.088 -0.100 20.665 1.00 91.44 89 ASP A CA 1
ATOM 669 C C . ASP A 1 89 ? 0.607 1.274 20.728 1.00 91.44 89 ASP A C 1
ATOM 671 O O . ASP A 1 89 ? 0.668 1.891 21.796 1.00 91.44 89 ASP A O 1
ATOM 675 N N . SER A 1 90 ? 1.100 1.782 19.592 1.00 94.94 90 SER A N 1
ATOM 676 C CA . SER A 1 90 ? 1.729 3.098 19.509 1.00 94.94 90 SER A CA 1
ATOM 677 C C . SER A 1 90 ? 0.750 4.212 19.907 1.00 94.94 90 SER A C 1
ATOM 679 O O . SER A 1 90 ? -0.402 4.207 19.467 1.00 94.94 90 SER A O 1
ATOM 681 N N . PRO A 1 91 ? 1.196 5.236 20.665 1.00 94.50 91 PRO A N 1
ATOM 682 C CA . PRO A 1 91 ? 0.355 6.383 21.017 1.00 94.50 91 PRO A CA 1
ATOM 683 C C . PRO A 1 91 ? -0.054 7.234 19.806 1.00 94.50 91 PRO A C 1
ATOM 685 O O . PRO A 1 91 ? -0.957 8.058 19.918 1.00 94.50 91 PRO A O 1
ATOM 688 N N . GLU A 1 92 ? 0.612 7.063 18.662 1.00 94.38 92 GLU A N 1
ATOM 689 C CA . GLU A 1 92 ? 0.261 7.732 17.406 1.00 94.38 92 GLU A CA 1
ATOM 690 C C . GLU A 1 92 ? -0.907 7.050 16.677 1.00 94.38 92 GLU A C 1
ATOM 692 O O . GLU A 1 92 ? -1.451 7.623 15.734 1.00 94.38 92 GLU A O 1
ATOM 697 N N . VAL A 1 93 ? -1.288 5.837 17.100 1.00 97.56 93 VAL A N 1
ATOM 698 C CA . VAL A 1 93 ? -2.380 5.063 16.508 1.00 97.56 93 VAL A CA 1
ATOM 699 C C . VAL A 1 93 ? -3.677 5.339 17.252 1.00 97.56 93 VAL A C 1
ATOM 701 O O . VAL A 1 93 ? -3.858 4.931 18.403 1.00 97.56 93 VAL A O 1
ATOM 704 N N . VAL A 1 94 ? -4.605 6.000 16.567 1.00 97.56 94 VAL A N 1
ATOM 705 C CA . VAL A 1 94 ? -5.922 6.325 17.115 1.00 97.56 94 VAL A CA 1
ATOM 706 C C . VAL A 1 94 ? -6.854 5.114 17.082 1.00 97.56 94 VAL A C 1
ATOM 708 O O . VAL A 1 94 ? -6.734 4.229 16.233 1.00 97.56 94 VAL A O 1
ATOM 711 N N . ASP A 1 95 ? -7.804 5.084 18.011 1.00 97.50 95 ASP A N 1
ATOM 712 C CA . ASP A 1 95 ? -8.917 4.139 17.958 1.00 97.50 95 ASP A CA 1
ATOM 713 C C . ASP A 1 95 ? -9.971 4.643 16.966 1.00 97.50 95 ASP A C 1
ATOM 715 O O . ASP A 1 95 ? -10.242 5.844 16.884 1.00 97.50 95 ASP A O 1
ATOM 719 N N . LEU A 1 96 ? -10.559 3.716 16.213 1.00 97.75 96 LEU A N 1
ATOM 720 C CA . LEU A 1 96 ? -11.552 4.013 15.186 1.00 97.75 96 LEU A CA 1
ATOM 721 C C . LEU A 1 96 ? -12.966 3.725 15.684 1.00 97.75 96 LEU A C 1
ATOM 723 O O . LEU A 1 96 ? -13.190 2.761 16.419 1.00 97.75 96 LEU A O 1
ATOM 727 N N . ASP A 1 97 ? -13.925 4.530 15.234 1.00 97.81 97 ASP A N 1
ATOM 728 C CA . ASP A 1 97 ? -15.345 4.227 15.405 1.00 97.81 97 ASP A CA 1
ATOM 729 C C . ASP A 1 97 ? -15.838 3.151 14.413 1.00 97.81 97 ASP A C 1
ATOM 731 O O . ASP A 1 97 ? -15.128 2.723 13.498 1.00 97.81 97 ASP A O 1
ATOM 735 N N . ASP A 1 98 ? -17.080 2.693 14.590 1.00 97.38 98 ASP A N 1
ATOM 736 C CA . ASP A 1 98 ? -17.667 1.629 13.766 1.00 97.38 98 ASP A CA 1
ATOM 737 C C . ASP A 1 98 ? -17.751 1.988 12.271 1.00 97.38 98 ASP A C 1
ATOM 739 O O . ASP A 1 98 ? -17.615 1.109 11.409 1.00 97.38 98 ASP A O 1
ATOM 743 N N . ASP A 1 99 ? -17.952 3.268 11.946 1.00 98.12 99 ASP A N 1
ATOM 744 C CA . ASP A 1 99 ? -18.031 3.750 10.568 1.00 98.12 99 ASP A CA 1
ATOM 745 C C . ASP A 1 99 ? -16.651 3.752 9.910 1.00 98.12 99 ASP A C 1
ATOM 747 O O . ASP A 1 99 ? -16.491 3.271 8.783 1.00 98.12 99 ASP A O 1
ATOM 751 N N . GLN A 1 100 ? -15.632 4.216 10.627 1.00 98.38 100 GLN A N 1
ATOM 752 C CA . GLN A 1 100 ? -14.241 4.153 10.199 1.00 98.38 100 GLN A CA 1
ATOM 753 C C . GLN A 1 100 ? -13.768 2.701 10.054 1.00 98.38 100 GLN A C 1
ATOM 755 O O . GLN A 1 100 ? -13.141 2.358 9.049 1.00 98.38 100 GLN A O 1
ATOM 760 N N . LEU A 1 101 ? -14.132 1.807 10.979 1.00 97.88 101 LEU A N 1
ATOM 761 C CA . LEU A 1 101 ? -13.831 0.375 10.878 1.00 97.88 101 LEU A CA 1
ATOM 762 C C . LEU A 1 101 ? -14.505 -0.276 9.664 1.00 97.88 101 LEU A C 1
ATOM 764 O O . LEU A 1 101 ? -13.931 -1.169 9.036 1.00 97.88 101 LEU A O 1
ATOM 768 N N . ARG A 1 102 ? -15.710 0.162 9.284 1.00 97.88 102 ARG A N 1
ATOM 769 C CA . ARG A 1 102 ? -16.339 -0.276 8.030 1.00 97.88 102 ARG A CA 1
ATOM 770 C C . ARG A 1 102 ? -15.528 0.176 6.814 1.00 97.88 102 ARG A C 1
ATOM 772 O O . ARG A 1 102 ? -15.310 -0.641 5.922 1.00 97.88 102 ARG A O 1
ATOM 779 N N . ILE A 1 103 ? -15.019 1.409 6.803 1.00 98.38 103 ILE A N 1
ATOM 780 C CA . ILE A 1 103 ? -14.138 1.890 5.727 1.00 98.38 103 ILE A CA 1
ATOM 781 C C . ILE A 1 103 ? -12.862 1.044 5.661 1.00 98.38 103 ILE A C 1
ATOM 783 O O . ILE A 1 103 ? -12.488 0.617 4.571 1.00 98.38 103 ILE A O 1
ATOM 787 N N . VAL A 1 104 ? -12.230 0.721 6.798 1.00 98.38 104 VAL A N 1
ATOM 788 C CA . VAL A 1 104 ? -11.065 -0.186 6.828 1.00 98.38 104 VAL A CA 1
ATOM 789 C C . VAL A 1 104 ? -11.406 -1.517 6.157 1.00 98.38 104 VAL A C 1
ATOM 791 O O . VAL A 1 104 ? -10.688 -1.947 5.258 1.00 98.38 104 VAL A O 1
ATOM 794 N N . ARG A 1 105 ? -12.529 -2.151 6.516 1.00 97.81 105 ARG A N 1
ATOM 795 C CA . ARG A 1 105 ? -12.960 -3.423 5.901 1.00 97.81 105 ARG A CA 1
ATOM 796 C C . ARG A 1 105 ? -13.172 -3.302 4.388 1.00 97.81 105 ARG A C 1
ATOM 798 O O . ARG A 1 105 ? -12.804 -4.214 3.646 1.00 97.81 105 ARG A O 1
ATOM 805 N N . GLU A 1 106 ? -13.728 -2.187 3.919 1.00 98.50 106 GLU A N 1
ATOM 806 C CA . GLU A 1 106 ? -13.894 -1.906 2.488 1.00 98.50 106 GLU A CA 1
ATOM 807 C C . GLU A 1 106 ? -12.536 -1.769 1.780 1.00 98.50 106 GLU A C 1
ATOM 809 O O . GLU A 1 106 ? -12.323 -2.414 0.750 1.00 98.50 106 GLU A O 1
ATOM 814 N N . GLN A 1 107 ? -11.590 -1.012 2.352 1.00 98.62 107 GLN A N 1
ATOM 815 C CA . GLN A 1 107 ? -10.233 -0.883 1.804 1.00 98.62 107 GLN A CA 1
ATOM 816 C C . GLN A 1 107 ? -9.520 -2.238 1.751 1.00 98.62 107 GLN A C 1
ATOM 818 O O . GLN A 1 107 ? -8.947 -2.581 0.718 1.00 98.62 107 GLN A O 1
ATOM 823 N N . MET A 1 108 ? -9.616 -3.038 2.817 1.00 98.38 108 MET A N 1
ATOM 824 C CA . MET A 1 108 ? -9.037 -4.384 2.882 1.00 98.38 108 MET A CA 1
ATOM 825 C C . MET A 1 108 ? -9.651 -5.315 1.833 1.00 98.38 108 MET A C 1
ATOM 827 O O . MET A 1 108 ? -8.936 -6.032 1.140 1.00 98.38 108 MET A O 1
ATOM 831 N N . THR A 1 109 ? -10.969 -5.258 1.639 1.00 98.44 109 THR A N 1
ATOM 832 C CA . THR A 1 109 ? -11.654 -6.057 0.612 1.00 98.44 109 THR A CA 1
ATOM 833 C C . THR A 1 109 ? -11.168 -5.693 -0.792 1.00 98.44 109 THR A C 1
ATOM 835 O O . THR A 1 109 ? -10.879 -6.575 -1.601 1.00 98.44 109 THR A O 1
ATOM 838 N N . MET A 1 110 ? -11.042 -4.397 -1.092 1.00 98.56 110 MET A N 1
ATOM 839 C CA . MET A 1 110 ? -10.509 -3.941 -2.379 1.00 98.56 110 MET A CA 1
ATOM 840 C C . MET A 1 110 ? -9.041 -4.339 -2.551 1.00 98.56 110 MET A C 1
ATOM 842 O O . MET A 1 110 ? -8.657 -4.782 -3.633 1.00 98.56 110 MET A O 1
ATOM 846 N N . MET A 1 111 ? -8.234 -4.214 -1.495 1.00 98.62 111 MET A N 1
ATOM 847 C CA . MET A 1 111 ? -6.831 -4.623 -1.480 1.00 98.62 111 MET A CA 1
ATOM 848 C C . MET A 1 111 ? -6.699 -6.097 -1.871 1.00 98.62 111 MET A C 1
ATOM 850 O O . MET A 1 111 ? -5.982 -6.407 -2.817 1.00 98.62 111 MET A O 1
ATOM 854 N N . GLU A 1 112 ? -7.458 -6.993 -1.240 1.00 98.50 112 GLU A N 1
ATOM 855 C CA . GLU A 1 112 ? -7.427 -8.426 -1.556 1.00 98.50 112 GLU A CA 1
ATOM 856 C C . GLU A 1 112 ? -7.848 -8.732 -3.002 1.00 98.50 112 GLU A C 1
ATOM 858 O O . GLU A 1 112 ? -7.230 -9.557 -3.678 1.00 98.50 112 GLU A O 1
ATOM 863 N N . GLN A 1 113 ? -8.842 -8.016 -3.537 1.00 98.62 113 GLN A N 1
ATOM 864 C CA . GLN A 1 113 ? -9.224 -8.138 -4.950 1.00 98.62 113 GLN A CA 1
ATOM 865 C C . GLN A 1 113 ? -8.111 -7.680 -5.904 1.00 98.62 113 GLN A C 1
ATOM 867 O O . GLN A 1 113 ? -7.950 -8.242 -6.992 1.00 98.62 113 GLN A O 1
ATOM 872 N N . TYR A 1 114 ? -7.352 -6.644 -5.540 1.00 98.75 114 TYR A N 1
ATOM 873 C CA . TYR A 1 114 ? -6.177 -6.227 -6.305 1.00 98.75 114 TYR A CA 1
ATOM 874 C C . TYR A 1 114 ? -5.053 -7.256 -6.203 1.00 98.75 114 TYR A C 1
ATOM 876 O O . TYR A 1 114 ? -4.487 -7.599 -7.234 1.00 98.75 114 TYR A O 1
ATOM 884 N N . ILE A 1 115 ? -4.794 -7.825 -5.024 1.00 98.62 115 ILE A N 1
ATOM 885 C CA . ILE A 1 115 ? -3.769 -8.864 -4.854 1.00 98.62 115 ILE A CA 1
ATOM 886 C C . ILE A 1 115 ? -4.104 -10.109 -5.681 1.00 98.62 115 ILE A C 1
ATOM 888 O O . ILE A 1 115 ? -3.234 -10.664 -6.345 1.00 98.62 115 ILE A O 1
ATOM 892 N N . HIS A 1 116 ? -5.374 -10.512 -5.742 1.00 98.50 116 HIS A N 1
ATOM 893 C CA . HIS A 1 116 ? -5.783 -11.626 -6.598 1.00 98.50 116 HIS A CA 1
ATOM 894 C C . HIS A 1 116 ? -5.499 -11.370 -8.092 1.00 98.50 116 HIS A C 1
ATOM 896 O O . HIS A 1 116 ? -5.035 -12.259 -8.814 1.00 98.50 116 HIS A O 1
ATOM 902 N N . ARG A 1 117 ? -5.740 -10.138 -8.562 1.00 98.50 117 ARG A N 1
ATOM 903 C CA . ARG A 1 117 ? -5.377 -9.724 -9.927 1.00 98.50 117 ARG A CA 1
ATOM 904 C C . ARG A 1 117 ? -3.866 -9.689 -10.124 1.00 98.50 117 ARG A C 1
ATOM 906 O O . ARG A 1 117 ? -3.396 -10.215 -11.127 1.00 98.50 117 ARG A O 1
ATOM 913 N N . PHE A 1 118 ? -3.132 -9.158 -9.152 1.00 98.50 118 PHE A N 1
ATOM 914 C CA . PHE A 1 118 ? -1.674 -9.107 -9.153 1.00 98.50 118 PHE A CA 1
ATOM 915 C C . PHE A 1 118 ? -1.067 -10.505 -9.333 1.00 98.50 118 PHE A C 1
ATOM 917 O O . PHE A 1 118 ? -0.256 -10.704 -10.227 1.00 98.50 118 PHE A O 1
ATOM 924 N N . THR A 1 119 ? -1.532 -11.508 -8.581 1.00 98.06 119 THR A N 1
ATOM 925 C CA . THR A 1 119 ? -1.091 -12.909 -8.739 1.00 98.06 119 THR A CA 1
ATOM 926 C C . THR A 1 119 ? -1.430 -13.487 -10.117 1.00 98.06 119 THR A C 1
ATOM 928 O O . THR A 1 119 ? -0.709 -14.331 -10.646 1.00 98.06 119 THR A O 1
ATOM 931 N N . SER A 1 120 ? -2.541 -13.066 -10.723 1.00 97.94 120 SER A N 1
ATOM 932 C CA . SER A 1 120 ? -2.892 -13.506 -12.079 1.00 97.94 120 SER A CA 1
ATOM 933 C C . SER A 1 120 ? -1.951 -12.902 -13.127 1.00 97.94 120 SER A C 1
ATOM 935 O O . SER A 1 120 ? -1.563 -13.598 -14.062 1.00 97.94 120 SER A O 1
ATOM 937 N N . MET A 1 121 ? -1.558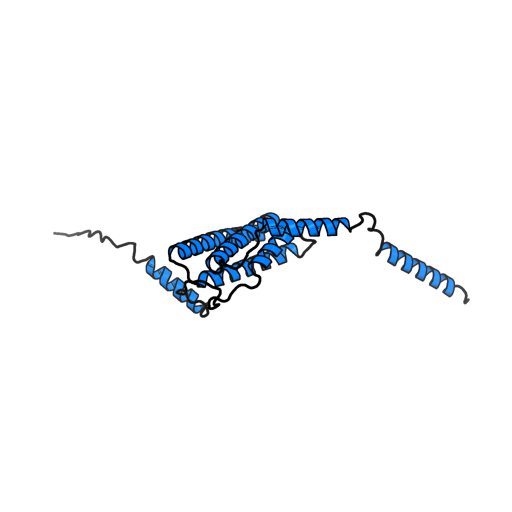 -11.637 -12.946 1.00 98.25 121 MET A N 1
ATOM 938 C CA . MET A 1 121 ? -0.607 -10.923 -13.806 1.00 98.25 121 MET A CA 1
ATOM 939 C C . MET A 1 121 ? 0.819 -11.458 -13.654 1.00 98.25 121 MET A C 1
ATOM 941 O O . MET A 1 121 ? 1.478 -11.689 -14.661 1.00 98.25 121 MET A O 1
ATOM 945 N N . GLU A 1 122 ? 1.247 -11.764 -12.427 1.00 97.38 122 GLU A N 1
ATOM 946 C CA . GLU A 1 122 ? 2.520 -12.438 -12.134 1.00 97.38 122 GLU A CA 1
ATOM 947 C C . GLU A 1 122 ? 2.660 -13.724 -12.957 1.00 97.38 122 GLU A C 1
ATOM 949 O O . GLU A 1 122 ? 3.634 -13.916 -13.679 1.00 97.38 122 GLU A O 1
ATOM 954 N N . ARG A 1 123 ? 1.634 -14.584 -12.938 1.00 96.88 123 ARG A N 1
ATOM 955 C CA . ARG A 1 123 ? 1.630 -15.836 -13.715 1.00 96.88 123 ARG A CA 1
ATOM 956 C C . ARG A 1 123 ? 1.657 -15.617 -15.225 1.00 96.88 123 ARG A C 1
ATOM 958 O O . ARG A 1 123 ? 2.075 -16.513 -15.954 1.00 96.88 123 ARG A O 1
ATOM 965 N N . ALA A 1 124 ? 1.159 -14.476 -15.690 1.00 97.19 124 ALA A N 1
ATOM 966 C CA . ALA A 1 124 ? 1.155 -14.102 -17.097 1.00 97.19 124 ALA A CA 1
ATOM 967 C C . ALA A 1 124 ? 2.441 -13.372 -17.528 1.00 97.19 124 ALA A C 1
ATOM 969 O O . ALA A 1 124 ? 2.620 -13.157 -18.724 1.00 97.19 124 ALA A O 1
ATOM 970 N N . GLY A 1 125 ? 3.317 -12.995 -16.586 1.00 95.38 125 GLY A N 1
ATOM 971 C CA . GLY A 1 125 ? 4.474 -12.135 -16.848 1.00 95.38 125 GLY A CA 1
ATOM 972 C C . GLY A 1 125 ? 4.097 -10.693 -17.215 1.00 95.38 125 GLY A C 1
ATOM 973 O O . GLY A 1 125 ? 4.871 -10.006 -17.876 1.00 95.38 125 GLY A O 1
ATOM 974 N N . ASP A 1 126 ? 2.900 -10.235 -16.836 1.00 97.38 126 ASP A N 1
ATOM 975 C CA . ASP A 1 126 ? 2.392 -8.892 -17.149 1.00 97.38 126 ASP A CA 1
ATOM 976 C C . ASP A 1 126 ? 2.903 -7.859 -16.132 1.00 97.38 126 ASP A C 1
ATOM 978 O O . ASP A 1 126 ? 2.189 -7.439 -15.220 1.00 97.38 126 ASP A O 1
ATOM 982 N N . VAL A 1 127 ? 4.171 -7.471 -16.274 1.00 96.38 127 VAL A N 1
ATOM 983 C CA . VAL A 1 127 ? 4.848 -6.547 -15.348 1.00 96.38 127 VAL A CA 1
ATOM 984 C C . VAL A 1 127 ? 4.213 -5.150 -15.351 1.00 96.38 127 VAL A C 1
ATOM 986 O O . VAL A 1 127 ? 4.115 -4.514 -14.299 1.00 96.38 127 VAL A O 1
ATOM 989 N N . ASP A 1 128 ? 3.730 -4.670 -16.497 1.00 96.81 128 ASP A N 1
ATOM 990 C CA . ASP A 1 128 ? 3.052 -3.371 -16.585 1.00 96.81 128 ASP A CA 1
ATOM 991 C C . ASP A 1 128 ? 1.730 -3.397 -15.802 1.00 96.81 128 ASP A C 1
ATOM 993 O O . ASP A 1 128 ? 1.475 -2.524 -14.967 1.00 96.81 128 ASP A O 1
ATOM 997 N N . GLY A 1 129 ? 0.929 -4.456 -15.969 1.00 98.06 129 GLY A N 1
ATOM 998 C CA . GLY A 1 129 ? -0.278 -4.670 -15.173 1.00 98.06 129 GLY A CA 1
ATOM 999 C C . GLY A 1 129 ? 0.009 -4.824 -13.675 1.00 98.06 129 GLY A C 1
ATOM 1000 O O . GLY A 1 129 ? -0.740 -4.301 -12.837 1.00 98.06 129 GLY A O 1
ATOM 1001 N N . MET A 1 130 ? 1.111 -5.492 -13.316 1.00 98.38 130 MET A N 1
ATOM 1002 C CA . MET A 1 130 ? 1.571 -5.589 -11.927 1.00 98.38 130 MET A CA 1
ATOM 1003 C C . MET A 1 130 ? 1.950 -4.222 -11.353 1.00 98.38 130 MET A C 1
ATOM 1005 O O . MET A 1 130 ? 1.583 -3.942 -10.214 1.00 98.38 130 MET A O 1
ATOM 1009 N N . THR A 1 131 ? 2.604 -3.361 -12.137 1.00 98.44 131 THR A N 1
ATOM 1010 C CA . THR A 1 131 ? 2.993 -1.995 -11.740 1.00 98.44 131 THR A CA 1
ATOM 1011 C C . THR A 1 131 ? 1.761 -1.178 -11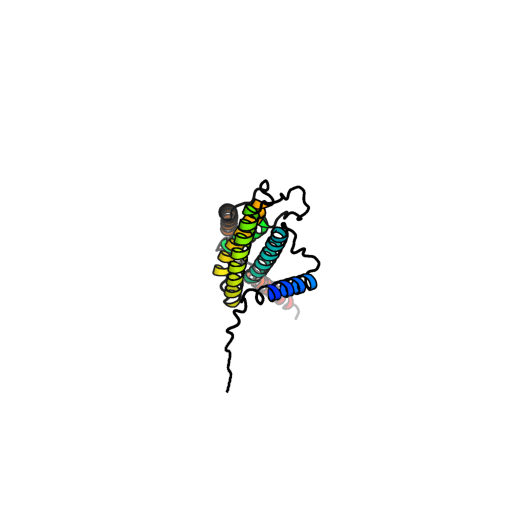.351 1.00 98.44 131 THR A C 1
ATOM 1013 O O . THR A 1 131 ? 1.665 -0.666 -10.232 1.00 98.44 131 THR A O 1
ATOM 1016 N N . ASP A 1 132 ? 0.762 -1.130 -12.236 1.00 98.56 132 ASP A N 1
ATOM 1017 C CA . ASP A 1 132 ? -0.505 -0.435 -11.985 1.00 98.56 132 ASP A CA 1
ATOM 1018 C C . ASP A 1 132 ? -1.249 -1.008 -10.775 1.00 98.56 132 ASP A C 1
ATOM 1020 O O . ASP A 1 132 ? -1.890 -0.288 -10.003 1.00 98.56 132 ASP A O 1
ATOM 1024 N N . THR A 1 133 ? -1.192 -2.328 -10.603 1.00 98.69 133 THR A N 1
ATOM 1025 C CA . THR A 1 133 ? -1.892 -3.004 -9.512 1.00 98.69 133 THR A CA 1
ATOM 1026 C C . THR A 1 133 ? -1.197 -2.792 -8.170 1.00 98.69 133 THR A C 1
ATOM 1028 O O . THR A 1 133 ? -1.897 -2.581 -7.178 1.00 98.69 133 THR A O 1
ATOM 1031 N N . LEU A 1 134 ? 0.139 -2.764 -8.123 1.00 98.81 134 LEU A N 1
ATOM 1032 C CA . LEU A 1 134 ? 0.895 -2.422 -6.918 1.00 98.81 134 LEU A CA 1
ATOM 1033 C C . LEU A 1 134 ? 0.514 -1.023 -6.430 1.00 98.81 134 LEU A C 1
ATOM 1035 O O . LEU A 1 134 ? 0.203 -0.869 -5.254 1.00 98.81 134 LEU A O 1
ATOM 1039 N N . ILE A 1 135 ? 0.424 -0.033 -7.326 1.00 98.75 135 ILE A N 1
ATOM 1040 C CA . ILE A 1 135 ? -0.018 1.327 -6.971 1.00 98.75 135 ILE A CA 1
ATOM 1041 C C . ILE A 1 135 ? -1.391 1.286 -6.287 1.00 98.75 135 ILE A C 1
ATOM 1043 O O . ILE A 1 135 ? -1.568 1.869 -5.219 1.00 98.75 135 ILE A O 1
ATOM 1047 N N . ARG A 1 136 ? -2.353 0.541 -6.847 1.00 98.81 136 ARG A N 1
ATOM 1048 C CA . ARG A 1 136 ? -3.707 0.429 -6.276 1.00 98.81 136 ARG A CA 1
ATOM 1049 C C . ARG A 1 136 ? -3.727 -0.266 -4.915 1.00 98.81 136 ARG A C 1
ATOM 1051 O O . ARG A 1 136 ? -4.483 0.165 -4.046 1.00 98.81 136 ARG A O 1
ATOM 1058 N N . VAL A 1 137 ? -2.925 -1.317 -4.720 1.00 98.81 137 VAL A N 1
ATOM 1059 C CA . VAL A 1 137 ? -2.752 -1.980 -3.412 1.00 98.81 137 VAL A CA 1
ATOM 1060 C C . VAL A 1 137 ? -2.181 -0.984 -2.403 1.00 98.81 137 VAL A C 1
ATOM 1062 O O . VAL A 1 137 ? -2.763 -0.805 -1.334 1.00 98.81 137 VAL A O 1
ATOM 1065 N N . THR A 1 138 ? -1.107 -0.282 -2.771 1.00 98.88 138 THR A N 1
ATOM 1066 C CA . THR A 1 138 ? -0.463 0.738 -1.936 1.00 98.88 138 THR A CA 1
ATOM 1067 C C . THR A 1 138 ? -1.434 1.849 -1.544 1.00 98.88 138 THR A C 1
ATOM 1069 O O . THR A 1 138 ? -1.470 2.237 -0.381 1.00 98.88 138 THR A O 1
ATOM 1072 N N . GLU A 1 139 ? -2.287 2.320 -2.457 1.00 98.81 139 GLU A N 1
ATOM 1073 C CA . GLU A 1 139 ? -3.318 3.311 -2.133 1.00 98.81 139 GLU A CA 1
ATOM 1074 C C . GLU A 1 139 ? -4.309 2.804 -1.080 1.00 98.81 139 GLU A C 1
ATOM 1076 O O . GLU A 1 139 ? -4.651 3.552 -0.167 1.00 98.81 139 GLU A O 1
ATOM 1081 N N . ARG A 1 140 ? -4.770 1.544 -1.174 1.00 98.75 140 ARG A N 1
ATOM 1082 C CA . ARG A 1 140 ? -5.699 0.983 -0.172 1.00 98.75 140 ARG A CA 1
ATOM 1083 C C . ARG A 1 140 ? -5.041 0.942 1.207 1.00 98.75 140 ARG A C 1
ATOM 1085 O O . ARG A 1 140 ? -5.669 1.288 2.202 1.00 98.75 140 ARG A O 1
ATOM 1092 N N . VAL A 1 141 ? -3.768 0.559 1.253 1.00 98.81 141 VAL A N 1
ATOM 1093 C CA . VAL A 1 141 ? -2.970 0.482 2.485 1.00 98.81 141 VAL A CA 1
ATOM 1094 C C . VAL A 1 141 ? -2.712 1.877 3.055 1.00 98.81 141 VAL A C 1
ATOM 1096 O O . VAL A 1 141 ? -2.828 2.079 4.262 1.00 98.81 141 VAL A O 1
ATOM 1099 N N . ALA A 1 142 ? -2.447 2.861 2.194 1.00 98.69 142 ALA A N 1
ATOM 1100 C CA . ALA A 1 142 ? -2.313 4.256 2.589 1.00 98.69 142 ALA A CA 1
ATOM 1101 C C . ALA A 1 142 ? -3.617 4.809 3.187 1.00 98.69 142 ALA A C 1
ATOM 1103 O O . ALA A 1 142 ? -3.554 5.531 4.177 1.00 98.69 142 ALA A O 1
ATOM 1104 N N . GLU A 1 143 ? -4.790 4.452 2.647 1.00 98.56 143 GLU A N 1
ATOM 1105 C CA . GLU A 1 143 ? -6.077 4.827 3.256 1.00 98.56 143 GLU A CA 1
ATOM 1106 C C . GLU A 1 143 ? -6.279 4.186 4.633 1.00 98.56 143 GLU A C 1
ATOM 1108 O O . GLU A 1 143 ? -6.714 4.863 5.563 1.00 98.56 143 GLU A O 1
ATOM 1113 N N . VAL A 1 144 ? -5.922 2.906 4.801 1.00 98.62 144 VAL A N 1
ATOM 1114 C CA . VAL A 1 144 ? -5.962 2.255 6.122 1.00 98.62 144 VAL A CA 1
ATOM 1115 C C . VAL A 1 144 ? -5.054 2.996 7.106 1.00 98.62 144 VAL A C 1
ATOM 1117 O O . VAL A 1 144 ? -5.493 3.338 8.203 1.00 98.62 144 VAL A O 1
ATOM 1120 N N . ARG A 1 145 ? -3.816 3.316 6.706 1.00 98.25 145 ARG A N 1
ATOM 1121 C CA . ARG A 1 145 ? -2.879 4.068 7.551 1.00 98.25 145 ARG A CA 1
ATOM 1122 C C . ARG A 1 145 ? -3.390 5.471 7.879 1.00 98.25 145 ARG A C 1
ATOM 1124 O O . ARG A 1 145 ? -3.277 5.877 9.027 1.00 98.25 145 ARG A O 1
ATOM 1131 N N . ARG A 1 146 ? -3.994 6.187 6.923 1.00 98.19 146 ARG A N 1
ATOM 1132 C CA . ARG A 1 146 ? -4.580 7.524 7.150 1.00 98.19 146 ARG A CA 1
ATOM 1133 C C . ARG A 1 146 ? -5.659 7.526 8.228 1.00 98.19 146 ARG A C 1
ATOM 1135 O O . ARG A 1 146 ? -5.754 8.498 8.967 1.00 98.19 146 ARG A O 1
ATOM 1142 N N . LEU A 1 147 ? -6.465 6.469 8.317 1.00 98.31 147 LEU A N 1
ATOM 1143 C CA . LEU A 1 147 ? -7.486 6.364 9.361 1.00 98.31 147 LEU A CA 1
ATOM 1144 C C . LEU A 1 147 ? -6.846 6.209 10.743 1.00 98.31 147 LEU A C 1
ATOM 1146 O O . LEU A 1 147 ? -7.220 6.920 11.670 1.00 98.31 147 LEU A O 1
ATOM 1150 N N . TYR A 1 148 ? -5.866 5.314 10.866 1.00 98.31 148 TYR A N 1
ATOM 1151 C CA . TYR A 1 148 ? -5.211 5.006 12.139 1.00 98.31 148 TYR A CA 1
ATOM 1152 C C . TYR A 1 148 ? -4.163 6.035 12.579 1.00 98.31 148 TYR A C 1
ATOM 1154 O O . TYR A 1 148 ? -3.917 6.163 13.772 1.00 98.31 148 TYR A O 1
ATOM 1162 N N . GLN A 1 149 ? -3.537 6.759 11.653 1.00 97.56 149 GLN A N 1
ATOM 1163 C CA . GLN A 1 149 ? -2.451 7.703 11.927 1.00 97.56 149 GLN A CA 1
ATOM 1164 C C . GLN A 1 149 ? -2.668 9.011 11.128 1.00 97.56 149 GLN A C 1
ATOM 1166 O O . GLN A 1 149 ? -1.882 9.329 10.234 1.00 97.56 149 GLN A O 1
ATOM 1171 N N . PRO A 1 150 ? -3.741 9.778 11.409 1.00 96.69 150 PRO A N 1
ATOM 1172 C CA . PRO A 1 150 ? -4.173 10.912 10.578 1.00 96.69 150 PRO A CA 1
ATOM 1173 C C . PRO A 1 150 ? -3.165 12.066 10.511 1.00 96.69 150 PRO A C 1
ATOM 1175 O O . PRO A 1 150 ? -3.124 12.795 9.522 1.00 96.69 150 PRO A O 1
ATOM 1178 N N . GLU A 1 151 ? -2.330 12.215 11.541 1.00 96.25 151 GLU A N 1
ATOM 1179 C CA . GLU A 1 151 ? -1.296 13.254 11.604 1.00 96.25 151 GLU A CA 1
ATOM 1180 C C . GLU A 1 151 ? -0.030 12.885 10.809 1.00 96.25 151 GLU A C 1
ATOM 1182 O O . GLU A 1 151 ? 0.830 13.736 10.575 1.00 96.25 151 GLU A O 1
ATOM 1187 N N . PHE A 1 152 ? 0.109 11.626 10.376 1.00 95.88 152 PHE A N 1
ATOM 1188 C CA . PHE A 1 152 ? 1.248 11.195 9.573 1.00 95.88 152 PHE A CA 1
ATOM 1189 C C . PHE A 1 152 ? 1.023 11.553 8.102 1.00 95.88 152 PHE A C 1
ATOM 1191 O O . PHE A 1 152 ? 0.160 10.996 7.419 1.00 95.88 152 PHE A O 1
ATOM 1198 N N . ALA A 1 153 ? 1.828 12.485 7.594 1.00 95.62 153 ALA A N 1
ATOM 1199 C CA . ALA A 1 153 ? 1.751 12.915 6.206 1.00 95.62 153 ALA A CA 1
ATOM 1200 C C . ALA A 1 153 ? 2.237 11.803 5.266 1.00 95.62 153 ALA A C 1
ATOM 1202 O O . ALA A 1 153 ? 3.425 11.490 5.209 1.00 95.62 153 ALA A O 1
ATOM 1203 N N . LEU A 1 154 ? 1.308 11.230 4.501 1.00 97.44 154 LEU A N 1
ATOM 1204 C CA . LEU A 1 154 ? 1.619 10.264 3.451 1.00 97.44 154 LEU A CA 1
ATOM 1205 C C . LEU A 1 154 ? 1.667 10.958 2.091 1.00 97.44 154 LEU A C 1
ATOM 1207 O O . LEU A 1 154 ? 0.724 11.687 1.766 1.00 97.44 154 LEU A O 1
ATOM 1211 N N . PRO A 1 155 ? 2.697 10.697 1.270 1.00 97.31 155 PRO A N 1
ATOM 1212 C CA . PRO A 1 155 ? 2.712 11.192 -0.092 1.00 97.31 155 PRO A CA 1
ATOM 1213 C C . PRO A 1 155 ? 1.640 10.489 -0.931 1.00 97.31 155 PRO A C 1
ATOM 1215 O O . PRO A 1 155 ? 1.161 9.392 -0.627 1.00 97.31 155 PRO A O 1
ATOM 1218 N N . THR A 1 156 ? 1.279 11.124 -2.032 1.00 97.62 156 THR A N 1
ATOM 1219 C CA . THR A 1 156 ? 0.497 10.535 -3.114 1.00 97.62 156 THR A CA 1
ATOM 1220 C C . THR A 1 156 ? 1.422 9.892 -4.144 1.00 97.62 156 THR A C 1
ATOM 1222 O O . THR A 1 156 ? 2.578 10.290 -4.307 1.00 97.62 156 THR A O 1
ATOM 1225 N N . PHE A 1 157 ? 0.898 8.942 -4.922 1.00 98.25 157 PHE A N 1
ATOM 1226 C CA . PHE A 1 157 ? 1.661 8.374 -6.035 1.00 98.25 157 PHE A CA 1
ATOM 1227 C C . PHE A 1 157 ? 2.097 9.445 -7.047 1.00 98.25 157 PHE A C 1
ATOM 1229 O O . PHE A 1 157 ? 3.193 9.375 -7.592 1.00 98.25 157 PHE A O 1
ATOM 1236 N N . ALA A 1 158 ? 1.266 10.465 -7.286 1.00 98.06 158 ALA A N 1
ATOM 1237 C CA . ALA A 1 158 ? 1.593 11.541 -8.217 1.00 98.06 158 ALA A CA 1
ATOM 1238 C C . ALA A 1 158 ? 2.821 12.352 -7.770 1.00 98.06 158 ALA A C 1
ATOM 1240 O O . ALA A 1 158 ? 3.631 12.736 -8.615 1.00 98.06 158 ALA A O 1
ATOM 1241 N N . GLU A 1 159 ? 2.968 12.589 -6.464 1.00 98.12 159 GLU A N 1
ATOM 1242 C CA . GLU A 1 159 ? 4.132 13.272 -5.894 1.00 98.12 159 GLU A CA 1
ATOM 1243 C C . GLU A 1 159 ? 5.398 12.427 -6.041 1.00 98.12 159 GLU A C 1
ATOM 1245 O O . GLU A 1 159 ? 6.393 12.938 -6.554 1.00 98.12 159 GLU A O 1
ATOM 1250 N N . ILE A 1 160 ? 5.340 11.138 -5.682 1.00 98.25 160 ILE A N 1
ATOM 1251 C CA . ILE A 1 160 ? 6.472 10.208 -5.832 1.00 98.25 160 ILE A CA 1
ATOM 1252 C C . ILE A 1 160 ? 6.874 10.071 -7.298 1.00 98.25 160 ILE A C 1
ATOM 1254 O O . ILE A 1 160 ? 8.033 10.272 -7.645 1.00 98.25 160 ILE A O 1
ATOM 1258 N N . ARG A 1 161 ? 5.912 9.806 -8.188 1.00 98.00 161 ARG A N 1
ATOM 1259 C CA . ARG A 1 161 ? 6.168 9.644 -9.622 1.00 98.00 161 ARG A CA 1
ATOM 1260 C C . ARG A 1 161 ? 6.866 10.859 -10.220 1.00 98.00 161 ARG A C 1
ATOM 1262 O O . ARG A 1 161 ? 7.722 10.687 -11.076 1.00 98.00 161 ARG A O 1
ATOM 1269 N N . ARG A 1 162 ? 6.501 12.073 -9.795 1.00 97.62 162 ARG A N 1
ATOM 1270 C CA . ARG A 1 162 ? 7.161 13.292 -10.274 1.00 97.62 162 ARG A CA 1
ATOM 1271 C C . ARG A 1 162 ? 8.634 13.317 -9.870 1.00 97.62 162 ARG A C 1
ATOM 1273 O O . ARG A 1 162 ? 9.470 13.522 -10.733 1.00 97.62 162 ARG A O 1
ATOM 1280 N N . VAL A 1 163 ? 8.933 13.078 -8.592 1.00 97.12 163 VAL A N 1
ATOM 1281 C CA . VAL A 1 163 ? 10.317 13.070 -8.086 1.00 97.12 163 VAL A CA 1
ATOM 1282 C C . VAL A 1 163 ? 11.148 12.003 -8.795 1.00 97.12 163 VAL A C 1
ATOM 1284 O O . VAL A 1 163 ? 12.224 12.300 -9.298 1.00 97.12 163 VAL A O 1
ATOM 1287 N N . VAL A 1 164 ? 10.610 10.791 -8.919 1.00 96.25 164 VAL A N 1
ATOM 1288 C CA . VAL A 1 164 ? 11.292 9.675 -9.585 1.00 96.25 164 VAL A CA 1
ATOM 1289 C C . VAL A 1 164 ? 11.544 9.963 -11.059 1.00 96.25 164 VAL A C 1
ATOM 1291 O O . VAL A 1 164 ? 12.609 9.631 -11.569 1.00 96.25 164 VAL A O 1
ATOM 1294 N N . GLN A 1 165 ? 10.580 10.573 -11.753 1.00 94.56 165 GLN A N 1
ATOM 1295 C CA . GLN A 1 165 ? 10.756 10.941 -13.154 1.00 94.56 165 GLN A CA 1
ATOM 1296 C C . GLN A 1 165 ? 11.825 12.024 -13.318 1.00 94.56 165 GLN A C 1
ATOM 1298 O O . GLN A 1 165 ? 12.659 11.900 -14.207 1.00 94.56 165 GLN A O 1
ATOM 1303 N N . ASP A 1 166 ? 11.821 13.045 -12.455 1.00 94.81 166 ASP A N 1
ATOM 1304 C CA . ASP A 1 166 ? 12.817 14.120 -12.482 1.00 94.81 166 ASP A CA 1
ATOM 1305 C C . ASP A 1 166 ? 14.240 13.544 -12.280 1.00 94.81 166 ASP A C 1
ATOM 1307 O O . ASP A 1 166 ? 15.158 13.887 -13.024 1.00 94.81 166 ASP A O 1
ATOM 1311 N N . GLU A 1 167 ? 14.415 12.615 -11.329 1.00 93.69 167 GLU A N 1
ATOM 1312 C CA . GLU A 1 167 ? 15.692 11.919 -11.097 1.00 93.69 167 GLU A CA 1
ATOM 1313 C C . GLU A 1 167 ? 16.092 11.015 -12.269 1.00 93.69 167 GLU A C 1
ATOM 1315 O O . GLU A 1 167 ? 17.247 11.006 -12.692 1.00 93.69 167 GLU A O 1
ATOM 1320 N N . TRP A 1 168 ? 15.135 10.273 -12.826 1.00 90.38 168 TRP A N 1
ATOM 1321 C CA . TRP A 1 168 ? 15.372 9.408 -13.976 1.00 90.38 168 TRP A CA 1
ATOM 1322 C C . TRP A 1 168 ? 15.823 10.199 -15.207 1.00 90.38 168 TRP A C 1
ATOM 1324 O O . TRP A 1 168 ? 16.767 9.801 -15.885 1.00 90.38 168 TRP A O 1
ATOM 1334 N N . ASP A 1 169 ? 15.170 11.324 -15.499 1.00 90.56 169 ASP A N 1
ATOM 1335 C CA . ASP A 1 169 ? 15.519 12.179 -16.633 1.00 90.56 169 ASP A CA 1
ATOM 1336 C C . ASP A 1 169 ? 16.915 12.795 -16.455 1.00 90.56 169 ASP A C 1
ATOM 1338 O O . ASP A 1 169 ? 17.679 12.890 -17.420 1.00 90.56 169 ASP A O 1
ATOM 1342 N N . GLU A 1 170 ? 17.276 13.170 -15.223 1.00 90.56 170 GLU A N 1
ATOM 1343 C CA . GLU A 1 170 ? 18.620 13.645 -14.897 1.00 90.56 170 GLU A CA 1
ATOM 1344 C C . GLU A 1 170 ? 19.674 12.551 -15.119 1.00 90.56 170 GLU A C 1
ATOM 1346 O O . GLU A 1 170 ? 20.713 12.806 -15.732 1.00 90.56 170 GLU A O 1
ATOM 1351 N N . ASP A 1 171 ? 19.411 11.331 -14.652 1.00 85.94 171 ASP A N 1
ATOM 1352 C CA . ASP A 1 171 ? 20.343 10.210 -14.764 1.00 85.94 171 ASP A CA 1
ATOM 1353 C C . ASP A 1 171 ? 20.500 9.727 -16.207 1.00 85.94 171 ASP A C 1
ATOM 1355 O O . ASP A 1 171 ? 21.625 9.533 -16.671 1.00 85.94 171 ASP A O 1
ATOM 1359 N N . MET A 1 172 ? 19.408 9.633 -16.964 1.00 85.31 172 MET A N 1
ATOM 1360 C CA . MET A 1 172 ? 19.465 9.302 -18.389 1.00 85.31 172 MET A CA 1
ATOM 1361 C C . MET A 1 172 ? 20.120 10.414 -19.216 1.00 85.31 172 MET A C 1
ATOM 1363 O O . MET A 1 172 ? 20.795 10.122 -20.200 1.00 85.31 172 MET A O 1
ATOM 1367 N N . GLY A 1 173 ? 19.983 11.681 -18.811 1.00 81.62 173 GLY A N 1
ATOM 1368 C CA . GLY A 1 173 ? 20.654 12.815 -19.449 1.00 81.62 173 GLY A CA 1
ATOM 1369 C C . GLY A 1 173 ? 22.180 12.822 -19.284 1.00 81.62 173 GLY A C 1
ATOM 1370 O O . GLY A 1 173 ? 22.869 13.488 -20.057 1.00 81.62 173 GLY A O 1
ATOM 1371 N N . LYS A 1 174 ? 22.718 12.081 -18.304 1.00 82.25 174 LYS A N 1
ATOM 1372 C CA . LYS A 1 174 ? 24.167 11.908 -18.080 1.00 82.25 174 LYS A CA 1
ATOM 1373 C C . LYS A 1 174 ? 24.779 10.795 -18.938 1.00 82.25 174 LYS A C 1
ATOM 1375 O O . LYS A 1 174 ? 26.003 10.719 -19.023 1.00 82.25 174 LYS A O 1
ATOM 1380 N N . ILE A 1 175 ? 23.963 9.935 -19.550 1.00 76.38 175 ILE A N 1
ATOM 1381 C CA . ILE A 1 175 ? 24.434 8.831 -20.391 1.00 76.38 175 ILE A CA 1
ATOM 1382 C C . ILE A 1 175 ? 24.641 9.362 -21.813 1.00 76.38 175 ILE A C 1
ATOM 1384 O O . ILE A 1 175 ? 23.682 9.672 -22.518 1.00 76.38 175 ILE A O 1
ATOM 1388 N N . ASP A 1 176 ? 25.899 9.478 -22.239 1.00 62.56 176 ASP A N 1
ATOM 1389 C CA . ASP A 1 176 ? 26.247 9.802 -23.624 1.00 62.56 176 ASP A CA 1
ATOM 1390 C C . ASP A 1 176 ? 26.031 8.560 -24.515 1.00 62.56 176 ASP A C 1
ATOM 1392 O O . ASP A 1 176 ? 26.696 7.544 -24.294 1.00 62.56 176 ASP A O 1
ATOM 1396 N N . PRO A 1 177 ? 25.158 8.605 -25.542 1.00 61.28 177 PRO A N 1
ATOM 1397 C CA . PRO A 1 177 ? 24.986 7.499 -26.487 1.00 61.28 177 PRO A CA 1
ATOM 1398 C C . PRO A 1 177 ? 26.265 7.141 -27.261 1.00 61.28 177 PRO A C 1
ATOM 1400 O O . PRO A 1 177 ? 26.312 6.094 -27.899 1.00 61.28 177 PRO A O 1
ATOM 1403 N N . GLN A 1 178 ? 27.276 8.018 -27.263 1.00 56.91 178 GLN A N 1
ATOM 1404 C CA . GLN A 1 178 ? 28.574 7.800 -27.908 1.00 56.91 178 GLN A CA 1
ATOM 1405 C C . GLN A 1 178 ? 29.667 7.305 -26.952 1.00 56.91 178 GLN A C 1
ATOM 1407 O O . GLN A 1 178 ? 30.780 7.052 -27.405 1.00 56.91 178 GLN A O 1
ATOM 1412 N N . ALA A 1 179 ? 29.368 7.101 -25.665 1.00 48.88 179 ALA A N 1
ATOM 1413 C CA . ALA A 1 179 ? 30.286 6.462 -24.718 1.00 48.88 179 ALA A CA 1
ATOM 1414 C C . ALA A 1 179 ? 30.216 4.919 -24.751 1.00 48.88 179 ALA A C 1
ATOM 1416 O O . ALA A 1 179 ? 30.691 4.259 -23.832 1.00 48.88 179 ALA A O 1
ATOM 1417 N N . ASP A 1 180 ? 29.662 4.341 -25.821 1.00 47.47 180 ASP A N 1
ATOM 1418 C CA . ASP A 1 180 ? 29.632 2.896 -26.097 1.00 47.47 180 ASP A CA 1
ATOM 1419 C C . ASP A 1 180 ? 30.934 2.415 -26.768 1.00 47.47 180 ASP A C 1
ATOM 1421 O O . ASP A 1 180 ? 30.949 1.567 -27.656 1.00 47.47 180 ASP A O 1
ATOM 1425 N N . ASP A 1 181 ? 32.052 3.018 -26.374 1.00 49.91 181 ASP A N 1
ATOM 1426 C CA . ASP A 1 181 ? 33.379 2.651 -26.843 1.00 49.91 181 ASP A CA 1
ATOM 1427 C C . ASP A 1 181 ? 34.339 2.774 -25.661 1.00 49.91 181 ASP A C 1
ATOM 1429 O O . ASP A 1 181 ? 35.041 3.771 -25.521 1.00 49.91 181 ASP A O 1
ATOM 1433 N N . THR A 1 182 ? 34.264 1.836 -24.706 1.00 52.84 182 THR A N 1
ATOM 1434 C CA . THR A 1 182 ? 35.373 1.467 -23.795 1.00 52.84 182 THR A CA 1
ATOM 1435 C C . THR A 1 182 ? 34.952 0.426 -22.755 1.00 52.84 182 THR A C 1
ATOM 1437 O O . THR A 1 182 ? 34.639 0.738 -21.611 1.00 52.84 182 THR A O 1
ATOM 1440 N N . THR A 1 183 ? 35.074 -0.856 -23.104 1.00 54.59 183 THR A N 1
ATOM 1441 C CA . THR A 1 183 ? 35.817 -1.795 -22.233 1.00 54.59 183 THR A CA 1
ATOM 1442 C C . THR A 1 183 ? 36.298 -3.010 -23.019 1.00 54.59 183 THR A C 1
ATOM 1444 O O . THR A 1 183 ? 37.451 -3.393 -22.872 1.00 54.59 183 THR A O 1
ATOM 1447 N N . ALA A 1 184 ? 35.472 -3.572 -23.907 1.00 54.97 184 ALA A N 1
ATOM 1448 C CA . ALA A 1 184 ? 35.857 -4.743 -24.702 1.00 54.97 184 ALA A CA 1
ATOM 1449 C C . ALA A 1 184 ? 36.964 -4.409 -25.722 1.00 54.97 184 ALA A C 1
ATOM 1451 O O . ALA A 1 184 ? 38.051 -4.972 -25.643 1.00 54.97 184 ALA A O 1
ATOM 1452 N N . ASP A 1 185 ? 36.747 -3.403 -26.572 1.00 54.34 185 ASP A N 1
ATOM 1453 C CA . ASP A 1 185 ? 37.713 -2.984 -27.601 1.00 54.34 185 ASP A CA 1
ATOM 1454 C C . ASP A 1 185 ? 38.992 -2.339 -27.027 1.00 54.34 185 ASP A C 1
ATOM 1456 O O . ASP A 1 185 ? 40.035 -2.311 -27.683 1.00 54.34 185 ASP A O 1
ATOM 1460 N N . HIS A 1 186 ? 38.936 -1.790 -25.807 1.00 52.75 186 HIS A N 1
ATOM 1461 C CA . HIS A 1 186 ? 40.120 -1.244 -25.130 1.00 52.75 186 HIS A CA 1
ATOM 1462 C C . HIS A 1 186 ? 40.970 -2.360 -24.510 1.00 52.75 186 HIS A C 1
ATOM 1464 O O . HIS A 1 186 ? 42.191 -2.334 -24.630 1.00 52.75 186 HIS A O 1
ATOM 1470 N N . VAL A 1 187 ? 40.337 -3.369 -23.901 1.00 56.94 187 VAL A N 1
ATOM 1471 C CA . VAL A 1 187 ? 41.036 -4.548 -23.370 1.00 56.94 187 VAL A CA 1
ATOM 1472 C C . VAL A 1 187 ? 41.607 -5.397 -24.507 1.00 56.94 187 VAL A C 1
ATOM 1474 O O . VAL A 1 187 ? 42.720 -5.898 -24.375 1.00 56.94 187 VAL A O 1
ATOM 1477 N N . GLU A 1 188 ? 40.909 -5.524 -25.641 1.00 58.69 188 GLU A N 1
ATOM 1478 C CA . GLU A 1 188 ? 41.422 -6.236 -26.820 1.00 58.69 188 GLU A CA 1
ATOM 1479 C C . GLU A 1 188 ? 42.652 -5.526 -27.409 1.00 58.69 188 GLU A C 1
ATOM 1481 O O . GLU A 1 188 ? 43.683 -6.169 -27.596 1.00 58.69 188 GLU A O 1
ATOM 1486 N N . ARG A 1 189 ? 42.620 -4.190 -27.561 1.00 59.94 189 ARG A N 1
ATOM 1487 C CA . ARG A 1 189 ? 43.802 -3.422 -28.003 1.00 59.94 189 ARG A CA 1
ATOM 1488 C C . ARG A 1 189 ? 44.972 -3.495 -27.028 1.00 59.94 189 ARG A C 1
ATOM 1490 O O . ARG A 1 189 ? 46.092 -3.705 -27.474 1.00 59.94 189 ARG A O 1
ATOM 1497 N N . GLU A 1 190 ? 44.742 -3.374 -25.719 1.00 58.47 190 GLU A N 1
ATOM 1498 C CA . GLU A 1 190 ? 45.823 -3.519 -24.730 1.00 58.47 190 GLU A CA 1
ATOM 1499 C C . GLU A 1 190 ? 46.414 -4.938 -24.725 1.00 58.47 190 GLU A C 1
ATOM 1501 O O . GLU A 1 190 ? 47.619 -5.109 -24.533 1.00 58.47 190 GLU A O 1
ATOM 1506 N N . THR A 1 191 ? 45.592 -5.964 -24.970 1.00 61.84 191 THR A N 1
ATOM 1507 C CA . THR A 1 191 ? 46.053 -7.359 -25.033 1.00 61.84 191 THR A CA 1
ATOM 1508 C C . THR A 1 191 ? 46.852 -7.626 -26.310 1.00 61.84 191 THR A C 1
ATOM 1510 O O . THR A 1 191 ? 47.894 -8.281 -26.246 1.00 61.84 191 THR A O 1
ATOM 1513 N N . ASP A 1 192 ? 46.417 -7.086 -27.449 1.00 66.00 192 ASP A N 1
ATOM 1514 C CA . ASP A 1 192 ? 47.116 -7.207 -28.731 1.00 66.00 192 ASP A CA 1
ATOM 1515 C C . ASP A 1 192 ? 48.440 -6.430 -28.737 1.00 66.00 192 ASP A C 1
ATOM 1517 O O . ASP A 1 192 ? 49.467 -6.961 -29.166 1.00 66.00 192 ASP A O 1
ATOM 1521 N N . GLU A 1 193 ? 48.460 -5.215 -28.181 1.00 67.75 193 GLU A N 1
ATOM 1522 C CA . GLU A 1 193 ? 49.680 -4.414 -28.040 1.00 67.75 193 GLU A CA 1
ATOM 1523 C C . GLU A 1 193 ? 50.695 -5.089 -27.105 1.00 67.75 193 GLU A C 1
ATOM 1525 O O . GLU A 1 193 ? 51.878 -5.184 -27.449 1.00 67.75 193 GLU A O 1
ATOM 1530 N N . ALA A 1 194 ? 50.245 -5.651 -25.976 1.00 63.09 194 ALA A N 1
ATOM 1531 C CA . ALA A 1 194 ? 51.106 -6.400 -25.059 1.00 63.09 194 ALA A CA 1
ATOM 1532 C C . ALA A 1 194 ? 51.665 -7.694 -25.685 1.00 63.09 194 ALA A C 1
ATOM 1534 O O . ALA A 1 194 ? 52.810 -8.078 -25.417 1.00 63.09 194 ALA A O 1
ATOM 1535 N N . ASN A 1 195 ? 50.885 -8.369 -26.536 1.00 63.38 195 ASN A N 1
ATOM 1536 C CA . ASN A 1 195 ? 51.305 -9.593 -27.217 1.00 63.38 195 ASN A CA 1
ATOM 1537 C C . ASN A 1 195 ? 52.318 -9.300 -28.342 1.00 63.38 195 ASN A C 1
ATOM 1539 O O . ASN A 1 195 ? 53.317 -10.011 -28.486 1.00 63.38 195 ASN A O 1
ATOM 1543 N N . ASP A 1 196 ? 52.128 -8.207 -29.083 1.00 67.69 196 ASP A N 1
ATOM 1544 C CA . ASP A 1 196 ? 53.070 -7.733 -30.100 1.00 67.69 196 ASP A CA 1
ATOM 1545 C C . ASP A 1 196 ? 54.411 -7.288 -29.498 1.00 67.69 196 ASP A C 1
ATOM 1547 O O . ASP A 1 196 ? 55.478 -7.532 -30.078 1.00 67.69 196 ASP A O 1
ATOM 1551 N N . GLU A 1 197 ? 54.390 -6.659 -28.322 1.00 62.22 197 GLU A N 1
ATOM 1552 C CA . GLU A 1 197 ? 55.603 -6.238 -27.619 1.00 62.22 197 GLU A CA 1
ATOM 1553 C C . GLU A 1 197 ? 56.393 -7.432 -27.061 1.00 62.22 197 GLU A C 1
ATOM 1555 O O . GLU A 1 197 ? 57.620 -7.491 -27.210 1.00 62.22 197 GLU A O 1
ATOM 1560 N N . ALA A 1 198 ? 55.701 -8.446 -26.531 1.00 59.97 198 ALA A N 1
ATOM 1561 C CA . ALA A 1 198 ? 56.312 -9.705 -26.107 1.00 59.97 198 ALA A CA 1
ATOM 1562 C C . ALA A 1 198 ? 56.958 -10.467 -27.282 1.00 59.97 198 ALA A C 1
ATOM 1564 O O . ALA A 1 198 ? 58.058 -11.014 -27.147 1.00 59.97 198 ALA A O 1
ATOM 1565 N N . ASN A 1 199 ? 56.324 -10.458 -28.459 1.00 59.28 199 ASN A N 1
ATOM 1566 C CA . ASN A 1 199 ? 56.827 -11.151 -29.646 1.00 59.28 199 ASN A CA 1
ATOM 1567 C C . ASN A 1 199 ? 58.041 -10.434 -30.275 1.00 59.28 199 ASN A C 1
ATOM 1569 O O . ASN A 1 199 ? 58.970 -11.083 -30.763 1.00 59.28 199 ASN A O 1
ATOM 1573 N N . ARG A 1 200 ? 58.100 -9.093 -30.199 1.00 58.44 200 ARG A N 1
ATOM 1574 C CA . ARG A 1 200 ? 59.296 -8.321 -30.594 1.00 58.44 200 ARG A CA 1
ATOM 1575 C C . ARG A 1 200 ? 60.471 -8.520 -29.635 1.00 58.44 200 ARG A C 1
ATOM 1577 O O . ARG A 1 200 ? 61.610 -8.569 -30.096 1.00 58.44 200 ARG A O 1
ATOM 1584 N N . ALA A 1 201 ? 60.217 -8.668 -28.334 1.00 57.84 201 ALA A N 1
ATOM 1585 C CA . ALA A 1 201 ? 61.262 -8.895 -27.333 1.00 57.84 201 ALA A CA 1
ATOM 1586 C C . ALA A 1 201 ? 61.816 -10.338 -27.337 1.00 57.84 201 ALA A C 1
ATOM 1588 O O . ALA A 1 201 ? 62.983 -10.547 -27.009 1.00 57.84 201 ALA A O 1
ATOM 1589 N N . GLY A 1 202 ? 61.017 -11.333 -27.743 1.00 54.00 202 GLY A N 1
ATOM 1590 C CA . GLY A 1 202 ? 61.425 -12.745 -27.817 1.00 54.00 202 GLY A CA 1
ATOM 1591 C C . GLY A 1 202 ? 62.203 -13.149 -29.081 1.00 54.00 202 GLY A C 1
ATOM 1592 O O . GLY A 1 202 ? 62.804 -14.221 -29.113 1.00 54.00 202 GLY A O 1
ATOM 1593 N N . GLY A 1 203 ? 62.224 -12.307 -30.120 1.00 52.72 203 GLY A N 1
ATOM 1594 C CA . GLY A 1 203 ? 62.845 -12.608 -31.418 1.00 52.72 203 GLY A CA 1
ATOM 1595 C C . GLY A 1 203 ? 64.342 -12.289 -31.544 1.00 52.72 203 GLY A C 1
ATOM 1596 O O . GLY A 1 203 ? 64.902 -12.456 -32.626 1.00 52.72 203 GLY A O 1
ATOM 1597 N N . GLN A 1 204 ? 65.001 -11.814 -30.480 1.00 51.34 204 GLN A N 1
ATOM 1598 C CA . GLN A 1 204 ? 66.396 -11.339 -30.519 1.00 51.34 204 GLN A CA 1
ATOM 1599 C C . GLN A 1 204 ? 67.410 -12.220 -29.769 1.00 51.34 204 GLN A C 1
ATOM 1601 O O . GLN A 1 204 ? 68.556 -11.812 -29.583 1.00 51.34 204 GLN A O 1
ATOM 1606 N N . THR A 1 205 ? 67.039 -13.447 -29.393 1.00 51.41 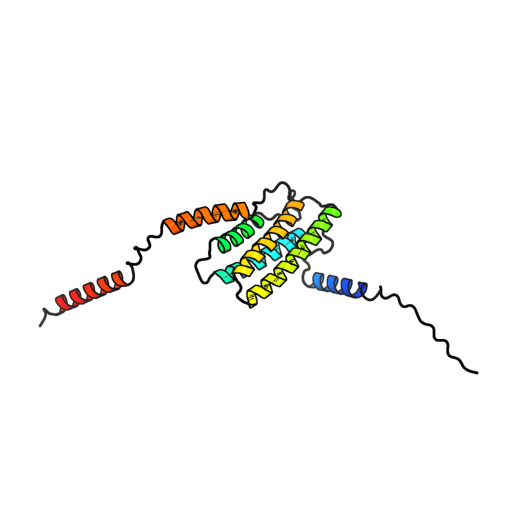205 THR A N 1
ATOM 1607 C CA . THR A 1 205 ? 67.986 -14.458 -28.886 1.00 51.41 205 THR A CA 1
ATOM 1608 C C . THR A 1 205 ? 67.913 -15.741 -29.709 1.00 51.41 205 THR A C 1
ATOM 1610 O O . THR A 1 205 ? 67.292 -16.720 -29.296 1.00 51.41 205 THR A O 1
ATOM 1613 N N . ALA A 1 206 ? 68.555 -15.721 -30.876 1.00 41.38 206 ALA A N 1
ATOM 1614 C CA . ALA A 1 206 ? 69.001 -16.904 -31.609 1.00 41.38 206 ALA A CA 1
ATOM 1615 C C . ALA A 1 206 ? 70.440 -16.687 -32.087 1.00 41.38 206 ALA A C 1
ATOM 1617 O O . ALA A 1 206 ? 70.718 -15.581 -32.607 1.00 41.38 206 ALA A O 1
#

Nearest PDB structures (foldseek):
  7y5e-assembly1_QL  TM=4.684E-01  e=3.191E+00  Porphyridium purpureum
  6n4n-assembly1_F  TM=3.305E-01  e=1.470E+00  synthetic construct
  6n4n-assembly2_C  TM=2.483E-01  e=2.340E+00  synthetic construct
  5cwp-assembly1_A  TM=2.797E-01  e=3.360E+00  synthetic construct

Organism: NCBI:txid2306975

pLDDT: mean 84.35, std 18.89, range [37.19, 98.88]